Protein AF-A0A9E2RAB2-F1 (afdb_monomer)

Radius of gyration: 18.03 Å; Cα contacts (8 Å, |Δi|>4): 423; chains: 1; bounding box: 35×60×43 Å

Foldseek 3Di:
DDAAADQLQFFFKKFWAFPDDFFDKDFAFKAQDPPKDKDLWDADPRRGPQQQKFKDACDDPAVPRGRIMMGSAPQVGWFLVGTHDDAPGFDPSGHHWQQETEHELPYDQVNYDPVSHNHHIYIYHDMDTDIDRCDPPRDPLSIAQIWIGTGRYRPRDIGTDPDPVVVVVVVVVVVVVVVVVVD

Mean predicted aligned error: 7.15 Å

Solvent-accessible surface area (backbone atoms only — not comparable to full-atom values): 9921 Å² total; per-residue (Å²): 122,53,70,45,48,46,56,63,58,27,40,19,33,41,31,24,33,61,62,78,78,85,70,75,66,40,72,63,36,27,26,54,35,91,94,39,50,63,41,56,52,77,62,48,87,88,39,30,49,3,23,46,30,25,52,47,66,79,48,77,89,39,75,92,68,16,33,27,38,37,28,15,23,15,67,91,78,44,46,55,94,28,43,21,60,58,65,73,78,58,81,62,83,31,38,81,30,69,43,34,33,36,33,46,76,54,39,49,78,83,73,24,37,71,80,50,28,84,65,30,22,33,31,32,51,47,69,46,74,43,73,40,68,71,63,98,81,60,62,73,85,35,58,40,74,38,28,40,31,16,28,50,47,86,89,42,58,67,51,70,57,73,55,74,65,57,55,52,49,53,52,50,52,52,53,52,54,54,57,59,72,75,108

pLDDT: mean 88.77, std 11.19, range [49.94, 98.38]

Secondary structure (DSSP, 8-state):
-----SGGGSEEEEEEEE-SS----EEEEEEEPTT-EEESS--BTTTB-GGG-EEEES-SS-GGG-SEEEESS-TTT--GGGBPSS---SSSSS--SSSEEEE-TT--TTTS-GGGSSSSEEEES-EEEEEE-S-TT--GGGEEEEEEEESSSTTS-EEEPPPHHHHHHHHHHHHHHHHHTT-

Sequence (183 aa):
MHDVLVPVDVLTGIFFDISGSALSLSRVSAVVAGGSTVAFGTTDPGNVVGGEWCYVGGLSGAPGSAAYGIGSAGFGLFGPGNLFPGNNLQGPTGPNGLEYGITSMGDNLATGNTPVTGTQALIKHSVVFTLGGVGSNFDLSRIGNVSFQYGTALNEPNIRVPAPSTAALMGLGAAASLRRRRR

Structure (mmCIF, N/CA/C/O backbone):
data_AF-A0A9E2RAB2-F1
#
_entry.id   AF-A0A9E2RAB2-F1
#
loop_
_atom_site.group_PDB
_atom_site.id
_atom_site.type_symbol
_atom_site.label_atom_id
_atom_site.label_alt_id
_atom_site.label_comp_id
_atom_site.label_asym_id
_atom_site.label_entity_id
_atom_site.label_seq_id
_atom_site.pdbx_PDB_ins_code
_atom_site.Cartn_x
_atom_site.Cartn_y
_atom_site.Cartn_z
_atom_site.occupancy
_atom_site.B_iso_or_equiv
_atom_site.auth_seq_id
_atom_site.auth_comp_id
_atom_site.auth_asym_id
_atom_site.auth_atom_id
_atom_site.pdbx_PDB_model_num
ATOM 1 N N . MET A 1 1 ? -6.447 -16.003 14.197 1.00 55.09 1 MET A N 1
ATOM 2 C CA . MET A 1 1 ? -7.045 -14.671 13.965 1.00 55.09 1 MET A CA 1
ATOM 3 C C . MET A 1 1 ? -6.278 -13.687 14.825 1.00 55.09 1 MET A C 1
ATOM 5 O O . MET A 1 1 ? -5.994 -14.042 15.961 1.00 55.09 1 MET A O 1
ATOM 9 N N . HIS A 1 2 ? -5.858 -12.555 14.262 1.00 78.69 2 HIS A N 1
ATOM 10 C CA . HIS A 1 2 ? -5.010 -11.566 14.934 1.00 78.69 2 HIS A CA 1
ATOM 11 C C . HIS A 1 2 ? -5.804 -10.273 15.102 1.00 78.69 2 HIS A C 1
ATOM 13 O O . HIS A 1 2 ? -6.367 -9.784 14.125 1.00 78.69 2 HIS A O 1
ATOM 19 N N . ASP A 1 3 ? -5.868 -9.754 16.316 1.00 85.19 3 ASP A N 1
ATOM 20 C CA . ASP A 1 3 ? -6.559 -8.499 16.612 1.00 85.19 3 ASP A CA 1
ATOM 21 C C . ASP A 1 3 ? -5.633 -7.310 16.322 1.00 85.19 3 ASP A C 1
ATOM 23 O O . ASP A 1 3 ? -4.421 -7.444 16.494 1.00 85.19 3 ASP A O 1
ATOM 27 N N . VAL A 1 4 ? -6.158 -6.182 15.844 1.00 87.12 4 VAL A N 1
ATOM 28 C CA . VAL A 1 4 ? -5.374 -4.958 15.609 1.00 87.12 4 VAL A CA 1
ATOM 29 C C . VAL A 1 4 ? -5.660 -3.984 16.745 1.00 87.12 4 VAL A C 1
ATOM 31 O O . VAL A 1 4 ? -6.756 -3.442 16.860 1.00 87.12 4 VAL A O 1
ATOM 34 N N . LEU A 1 5 ? -4.664 -3.756 17.604 1.00 88.75 5 LEU A N 1
ATOM 35 C CA . LEU A 1 5 ? -4.854 -2.997 18.842 1.00 88.75 5 LEU A CA 1
ATOM 36 C C . LEU A 1 5 ? -4.242 -1.598 18.782 1.00 88.75 5 LEU A C 1
ATOM 38 O O . LEU A 1 5 ? -4.727 -0.676 19.441 1.00 88.75 5 LEU A O 1
ATOM 42 N N . VAL A 1 6 ? -3.180 -1.423 17.998 1.00 89.69 6 VAL A N 1
ATOM 43 C CA . VAL A 1 6 ? -2.424 -0.170 17.864 1.00 89.69 6 VAL A CA 1
ATOM 44 C C . VAL A 1 6 ? -2.053 0.105 16.402 1.00 89.69 6 VAL A C 1
ATOM 46 O O . VAL A 1 6 ? -2.046 -0.821 15.596 1.00 89.69 6 VAL A O 1
ATOM 49 N N . PRO A 1 7 ? -1.702 1.354 16.027 1.00 89.88 7 PRO A N 1
ATOM 50 C CA . PRO A 1 7 ? -1.320 1.703 14.651 1.00 89.88 7 PRO A CA 1
ATOM 51 C C . PRO A 1 7 ? -0.258 0.793 14.035 1.00 89.88 7 PRO A C 1
ATOM 53 O O . PRO A 1 7 ? -0.332 0.449 12.861 1.00 89.88 7 PRO A O 1
ATOM 56 N N . VAL A 1 8 ? 0.702 0.365 14.852 1.00 92.12 8 VAL A N 1
ATOM 57 C CA . VAL A 1 8 ? 1.810 -0.503 14.450 1.00 92.12 8 VAL A CA 1
ATOM 58 C C . VAL A 1 8 ? 1.376 -1.940 14.101 1.00 92.12 8 VAL A C 1
ATOM 60 O O . VAL A 1 8 ? 2.181 -2.705 13.583 1.00 92.12 8 VAL A O 1
ATOM 63 N N . ASP A 1 9 ? 0.108 -2.299 14.328 1.00 92.25 9 ASP A N 1
ATOM 64 C CA . ASP A 1 9 ? -0.497 -3.566 13.894 1.00 92.25 9 ASP A CA 1
ATOM 65 C C . ASP A 1 9 ? -1.218 -3.442 12.535 1.00 92.25 9 ASP A C 1
ATOM 67 O O . ASP A 1 9 ? -1.646 -4.448 11.961 1.00 92.25 9 ASP A O 1
ATOM 71 N N . VAL A 1 10 ? -1.384 -2.221 12.010 1.00 94.44 10 VAL A N 1
ATOM 72 C CA . VAL A 1 10 ? -2.095 -1.962 10.751 1.00 94.44 10 VAL A CA 1
ATOM 73 C C . VAL A 1 10 ? -1.136 -2.094 9.577 1.00 94.44 10 VAL A C 1
ATOM 75 O O . VAL A 1 10 ? -0.076 -1.472 9.565 1.00 94.44 10 VAL A O 1
ATOM 78 N N . LEU A 1 11 ? -1.519 -2.871 8.563 1.00 96.19 11 LEU A N 1
ATOM 79 C CA . LEU A 1 11 ? -0.755 -2.988 7.326 1.00 96.19 11 LEU A CA 1
ATOM 80 C C . LEU A 1 11 ? -0.979 -1.749 6.452 1.00 96.19 11 LEU A C 1
ATOM 82 O O . LEU A 1 11 ? -2.099 -1.475 6.023 1.00 96.19 11 LEU A O 1
ATOM 86 N N . THR A 1 12 ? 0.096 -1.047 6.131 1.00 96.88 12 THR A N 1
ATOM 87 C CA . THR A 1 12 ? 0.060 0.238 5.410 1.00 96.88 12 THR A CA 1
ATOM 88 C C . THR A 1 12 ? 1.005 0.275 4.219 1.00 96.88 12 THR A C 1
ATOM 90 O O . THR A 1 12 ? 0.958 1.216 3.430 1.00 96.88 12 THR A O 1
ATOM 93 N N . GLY A 1 13 ? 1.869 -0.730 4.055 1.00 96.56 13 GLY A N 1
ATOM 94 C CA . GLY A 1 13 ? 2.783 -0.777 2.926 1.00 96.56 13 GLY A CA 1
ATOM 95 C C . GLY A 1 13 ? 3.229 -2.175 2.538 1.00 96.56 13 GLY A C 1
ATOM 96 O O . GLY A 1 13 ? 3.270 -3.103 3.345 1.00 96.56 13 GLY A O 1
ATOM 97 N N . ILE A 1 14 ? 3.589 -2.315 1.270 1.00 97.44 14 ILE A N 1
ATOM 98 C CA . ILE A 1 14 ? 4.207 -3.504 0.695 1.00 97.44 14 ILE A CA 1
ATOM 99 C C . ILE A 1 14 ? 5.408 -3.032 -0.110 1.00 97.44 14 ILE A C 1
ATOM 101 O O . ILE A 1 14 ? 5.268 -2.168 -0.973 1.00 97.44 14 ILE A O 1
ATOM 105 N N . PHE A 1 15 ? 6.569 -3.623 0.138 1.00 98.19 15 PHE A N 1
ATOM 106 C CA . PHE A 1 15 ? 7.794 -3.359 -0.612 1.00 98.19 15 PHE A CA 1
ATOM 107 C C . PHE A 1 15 ? 8.273 -4.636 -1.284 1.00 98.19 15 PHE A C 1
ATOM 109 O O . PHE A 1 15 ? 8.171 -5.712 -0.695 1.00 98.19 15 PHE A O 1
ATOM 116 N N . PHE A 1 16 ? 8.760 -4.535 -2.517 1.00 97.31 16 PHE A N 1
ATOM 117 C CA . PHE A 1 16 ? 9.178 -5.692 -3.303 1.00 97.31 16 PHE A CA 1
ATOM 118 C C . PHE A 1 16 ? 10.179 -5.315 -4.396 1.00 97.31 16 PHE A C 1
ATOM 120 O O . PHE A 1 16 ? 10.328 -4.152 -4.769 1.00 97.31 16 PHE A O 1
ATOM 127 N N . ASP A 1 17 ? 10.826 -6.337 -4.945 1.00 96.62 17 ASP A N 1
ATOM 128 C CA . ASP A 1 17 ? 11.688 -6.241 -6.112 1.00 96.62 17 ASP A CA 1
ATOM 129 C C . ASP A 1 17 ? 11.113 -7.007 -7.295 1.00 96.62 17 ASP A C 1
ATOM 131 O O . ASP A 1 17 ? 10.410 -8.008 -7.147 1.00 96.62 17 ASP A O 1
ATOM 135 N N . ILE A 1 18 ? 11.488 -6.548 -8.485 1.00 95.38 18 ILE A N 1
ATOM 136 C CA . ILE A 1 18 ? 11.335 -7.284 -9.735 1.00 95.38 18 ILE A CA 1
ATOM 137 C C . ILE A 1 18 ? 12.731 -7.433 -10.330 1.00 95.38 18 ILE A C 1
ATOM 139 O O . ILE A 1 18 ? 13.349 -6.442 -10.715 1.00 95.38 18 ILE A O 1
ATOM 143 N N . SER A 1 19 ? 13.230 -8.665 -10.404 1.00 94.25 19 SER A N 1
ATOM 144 C CA . SER A 1 19 ? 14.560 -8.952 -10.947 1.00 94.25 19 SER A CA 1
ATOM 145 C C . SER A 1 19 ? 14.643 -8.690 -12.458 1.00 94.25 19 SER A C 1
ATOM 147 O O . SER A 1 19 ? 13.632 -8.691 -13.166 1.00 94.25 19 SER A O 1
ATOM 149 N N . GLY A 1 20 ? 15.854 -8.483 -12.980 1.00 91.19 20 GLY A N 1
ATOM 150 C CA . GLY A 1 20 ? 16.094 -8.164 -14.392 1.00 91.19 20 GLY A CA 1
ATOM 151 C C . GLY A 1 20 ? 15.959 -6.669 -14.697 1.00 91.19 20 GLY A C 1
ATOM 152 O O . GLY A 1 20 ? 16.200 -5.829 -13.835 1.00 91.19 20 GLY A O 1
ATOM 153 N N . SER A 1 21 ? 15.604 -6.329 -15.938 1.00 89.44 21 SER A N 1
ATOM 154 C CA . SER A 1 21 ? 15.424 -4.931 -16.346 1.00 89.44 21 SER A CA 1
ATOM 155 C C . SER A 1 21 ? 14.286 -4.270 -15.569 1.00 89.44 21 SER A C 1
ATOM 157 O O . SER A 1 21 ? 13.211 -4.863 -15.419 1.00 89.44 21 SER A O 1
ATOM 159 N N . ALA A 1 22 ? 14.528 -3.037 -15.116 1.00 89.06 22 ALA A N 1
ATOM 160 C CA . ALA A 1 22 ? 13.537 -2.231 -14.418 1.00 89.06 22 ALA A CA 1
ATOM 161 C C . ALA A 1 22 ? 12.283 -2.034 -15.282 1.00 89.06 22 ALA A C 1
ATOM 163 O O . ALA A 1 22 ? 12.375 -1.823 -16.493 1.00 89.06 22 ALA A O 1
ATOM 164 N N . LEU A 1 23 ? 11.116 -2.107 -14.645 1.00 92.56 23 LEU A N 1
ATOM 165 C CA . LEU A 1 23 ? 9.826 -1.943 -15.299 1.00 92.56 23 LEU A CA 1
ATOM 166 C C . LEU A 1 23 ? 9.211 -0.597 -14.922 1.00 92.56 23 LEU A C 1
ATOM 168 O O . LEU A 1 23 ? 9.204 -0.205 -13.756 1.00 92.56 23 LEU A O 1
ATOM 172 N N . SER A 1 24 ? 8.636 0.081 -15.912 1.00 92.06 24 SER A N 1
ATOM 173 C CA . SER A 1 24 ? 7.815 1.272 -15.691 1.00 92.06 24 SER A CA 1
ATOM 174 C C . SER A 1 24 ? 6.353 0.850 -15.556 1.00 92.06 24 SER A C 1
ATOM 176 O O . SER A 1 24 ? 5.609 0.822 -16.537 1.00 92.06 24 SER A O 1
ATOM 178 N N . LEU A 1 25 ? 5.961 0.423 -14.352 1.00 95.75 25 LEU A N 1
ATOM 179 C CA . LEU A 1 25 ? 4.586 -0.020 -14.107 1.00 95.75 25 LEU A CA 1
ATOM 180 C C . LEU A 1 25 ? 3.632 1.169 -13.976 1.00 95.75 25 LEU A C 1
ATOM 182 O O . LEU A 1 25 ? 3.973 2.207 -13.406 1.00 95.75 25 LEU A O 1
ATOM 186 N N . SER A 1 26 ? 2.404 0.986 -14.454 1.00 96.00 26 SER A N 1
ATOM 187 C CA . SER A 1 26 ? 1.333 1.978 -14.359 1.00 96.00 26 SER A CA 1
ATOM 188 C C . SER A 1 26 ? 0.317 1.604 -13.280 1.00 96.00 26 SER A C 1
ATOM 190 O O . SER A 1 26 ? -0.070 0.443 -13.158 1.00 96.00 26 SER A O 1
ATOM 192 N N . ARG A 1 27 ? -0.189 2.599 -12.550 1.00 97.56 27 ARG A N 1
ATOM 193 C CA . ARG A 1 27 ? -1.265 2.451 -11.557 1.00 97.56 27 ARG A CA 1
ATOM 194 C C . ARG A 1 27 ? -2.608 2.280 -12.264 1.00 97.56 27 ARG A C 1
ATOM 196 O O . ARG A 1 27 ? -3.111 3.249 -12.821 1.00 97.56 27 ARG A O 1
ATOM 203 N N . VAL A 1 28 ? -3.169 1.071 -12.270 1.00 98.12 28 VAL A N 1
ATOM 204 C CA . VAL A 1 28 ? -4.462 0.810 -12.929 1.00 98.12 28 VAL A CA 1
ATOM 205 C C . VAL A 1 28 ? -5.610 0.979 -11.942 1.00 98.12 28 VAL A C 1
ATOM 207 O O . VAL A 1 28 ? -6.532 1.740 -12.216 1.00 98.12 28 VAL A O 1
ATOM 210 N N . SER A 1 29 ? -5.559 0.307 -10.790 1.00 98.31 29 SER A N 1
ATOM 211 C CA . SER A 1 29 ? -6.613 0.413 -9.775 1.00 98.31 29 SER A CA 1
ATOM 212 C C . SER A 1 29 ? -6.158 -0.051 -8.392 1.00 98.31 29 SER A C 1
ATOM 214 O O . SER A 1 29 ? -5.230 -0.852 -8.270 1.00 98.31 29 SER A O 1
ATOM 216 N N . ALA A 1 30 ? -6.859 0.427 -7.364 1.00 98.19 30 ALA A N 1
ATOM 217 C CA . ALA A 1 30 ? -6.870 -0.152 -6.026 1.00 98.19 30 ALA A CA 1
ATOM 218 C C . ALA A 1 30 ? -8.329 -0.278 -5.569 1.00 98.19 30 ALA A C 1
ATOM 220 O O . ALA A 1 30 ? -9.057 0.719 -5.533 1.00 98.19 30 ALA A O 1
ATOM 221 N N . VAL A 1 31 ? -8.764 -1.502 -5.272 1.00 98.38 31 VAL A N 1
ATOM 222 C CA . VAL A 1 31 ? -10.162 -1.802 -4.930 1.00 98.38 31 VAL A CA 1
ATOM 223 C C . VAL A 1 31 ? -10.255 -2.706 -3.710 1.00 98.38 31 VAL A C 1
ATOM 225 O O . VAL A 1 31 ? -9.476 -3.648 -3.566 1.00 98.38 31 VAL A O 1
ATOM 228 N N . VAL A 1 32 ? -11.224 -2.451 -2.835 1.00 97.81 32 VAL A N 1
ATOM 229 C CA . VAL A 1 32 ? -11.532 -3.349 -1.715 1.00 97.81 32 VAL A CA 1
ATOM 230 C C . VAL A 1 32 ? -12.074 -4.659 -2.283 1.00 97.81 32 VAL A C 1
ATOM 232 O O . VAL A 1 32 ? -12.996 -4.660 -3.105 1.00 97.81 32 VAL A O 1
ATOM 235 N N . ALA A 1 33 ? -11.476 -5.782 -1.881 1.00 96.12 33 ALA A N 1
ATOM 236 C CA . ALA A 1 33 ? -11.825 -7.080 -2.448 1.00 96.12 33 ALA A CA 1
ATOM 237 C C . ALA A 1 33 ? -13.219 -7.553 -1.998 1.00 96.12 33 ALA A C 1
ATOM 239 O O . ALA A 1 33 ? -13.755 -7.127 -0.973 1.00 96.12 33 ALA A O 1
ATOM 240 N N . GLY A 1 34 ? -13.800 -8.502 -2.738 1.00 94.50 34 GLY A N 1
ATOM 241 C CA . GLY A 1 34 ? -15.041 -9.157 -2.322 1.00 94.50 34 GLY A CA 1
ATOM 242 C C . GLY A 1 34 ? -14.896 -9.825 -0.948 1.00 94.50 34 GLY A C 1
ATOM 243 O O . GLY A 1 34 ? -13.927 -10.539 -0.699 1.00 94.50 34 GLY A O 1
ATOM 244 N N . GLY A 1 35 ? -15.861 -9.591 -0.054 1.00 91.81 35 GLY A N 1
ATOM 245 C CA . GLY A 1 35 ? -15.831 -10.103 1.323 1.00 91.81 35 GLY A CA 1
ATOM 246 C C . GLY A 1 35 ? -15.005 -9.264 2.309 1.00 91.81 35 GLY A C 1
ATOM 247 O O . GLY A 1 35 ? -14.904 -9.638 3.475 1.00 91.81 35 GLY A O 1
ATOM 248 N N . SER A 1 36 ? -14.432 -8.141 1.868 1.00 95.31 36 SER A N 1
ATOM 249 C CA . SER A 1 36 ? -13.806 -7.130 2.727 1.00 95.31 36 SER A CA 1
ATOM 250 C C . SER A 1 36 ? -14.760 -5.972 3.027 1.00 95.31 36 SER A C 1
ATOM 252 O O . SER A 1 36 ? -15.738 -5.753 2.313 1.00 95.31 36 SER A O 1
ATOM 254 N N . THR A 1 37 ? -14.481 -5.226 4.096 1.00 94.12 37 THR A N 1
ATOM 255 C CA . THR A 1 37 ? -15.294 -4.079 4.533 1.00 94.12 37 THR A CA 1
ATOM 256 C C . THR A 1 37 ? -14.402 -2.919 4.933 1.00 94.12 37 THR A C 1
ATOM 258 O O . THR A 1 37 ? -13.350 -3.144 5.529 1.00 94.12 37 THR A O 1
ATOM 261 N N . VAL A 1 38 ? -14.848 -1.691 4.683 1.00 95.06 38 VAL A N 1
ATOM 262 C CA . VAL A 1 38 ? -14.204 -0.489 5.225 1.00 95.06 38 VAL A CA 1
ATOM 263 C C . VAL A 1 38 ? -14.925 -0.079 6.501 1.00 95.06 38 VAL A C 1
ATOM 265 O O . VAL A 1 38 ? -16.141 0.097 6.505 1.00 95.06 38 VAL A O 1
ATOM 268 N N . ALA A 1 39 ? -14.176 0.038 7.590 1.00 93.31 39 ALA A N 1
ATOM 269 C CA . ALA A 1 39 ? -14.639 0.576 8.855 1.00 93.31 39 ALA A CA 1
ATOM 270 C C . ALA A 1 39 ? -14.151 2.014 9.015 1.00 93.31 39 ALA A C 1
ATOM 272 O O . ALA A 1 39 ? -13.043 2.336 8.596 1.00 93.31 39 ALA A O 1
ATOM 273 N N . PHE A 1 40 ? -14.981 2.858 9.633 1.00 91.94 40 PHE A N 1
ATOM 274 C CA . PHE A 1 40 ? -14.658 4.254 9.968 1.00 91.94 40 PHE A CA 1
ATOM 275 C C . PHE A 1 40 ? -14.258 5.141 8.770 1.00 91.94 40 PHE A C 1
ATOM 277 O O . PHE A 1 40 ? -13.734 6.228 8.964 1.00 91.94 40 PHE A O 1
ATOM 284 N N . GLY A 1 41 ? -14.552 4.689 7.548 1.00 92.88 41 GLY A N 1
ATOM 285 C CA . GLY A 1 41 ? -14.260 5.361 6.285 1.00 92.88 41 GLY A CA 1
ATOM 286 C C . GLY A 1 41 ? -15.270 4.966 5.207 1.00 92.88 41 GLY A C 1
ATOM 287 O O . GLY A 1 41 ? -16.324 4.399 5.509 1.00 92.88 41 GLY A O 1
ATOM 288 N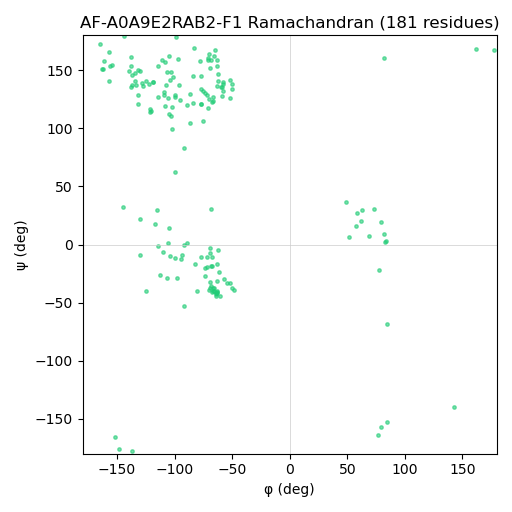 N . THR A 1 42 ? -14.964 5.262 3.943 1.00 94.75 42 THR A N 1
ATOM 289 C CA . THR A 1 42 ? -15.871 5.006 2.809 1.00 94.75 42 THR A CA 1
ATOM 290 C C . THR A 1 42 ? -15.124 4.420 1.609 1.00 94.75 42 THR A C 1
ATOM 292 O O . THR A 1 42 ? -13.938 4.120 1.687 1.00 94.75 42 THR A O 1
ATOM 295 N N . THR A 1 43 ? -15.824 4.196 0.500 1.00 96.44 43 THR A N 1
ATOM 296 C CA . THR A 1 43 ? -15.218 3.871 -0.794 1.00 96.44 43 THR A CA 1
ATOM 297 C C . THR A 1 43 ? -15.940 4.638 -1.885 1.00 96.44 43 THR A C 1
ATOM 299 O O . THR A 1 43 ? -17.147 4.877 -1.782 1.00 96.44 43 THR A O 1
ATOM 302 N N . ASP A 1 44 ? -15.245 4.908 -2.981 1.00 97.31 44 ASP A N 1
ATOM 303 C CA . ASP A 1 44 ? -15.893 5.305 -4.227 1.00 97.31 44 ASP A CA 1
ATOM 304 C C . ASP A 1 44 ? -16.756 4.151 -4.794 1.00 97.31 44 ASP A C 1
ATOM 306 O O . ASP A 1 44 ? -16.564 2.978 -4.430 1.00 97.31 44 ASP A O 1
ATOM 310 N N . PRO A 1 45 ? -17.701 4.438 -5.717 1.00 96.62 45 PRO A N 1
ATOM 311 C CA . PRO A 1 45 ? -18.451 3.407 -6.428 1.00 96.62 45 PRO A CA 1
ATOM 312 C C . PRO A 1 45 ? -17.539 2.340 -7.046 1.00 96.62 45 PRO A C 1
ATOM 314 O O . PRO A 1 45 ? -16.501 2.644 -7.630 1.00 96.62 45 PRO A O 1
ATOM 317 N N . GLY A 1 46 ? -17.938 1.071 -6.930 1.00 95.75 46 GLY A N 1
ATOM 318 C CA . GLY A 1 46 ? -17.100 -0.055 -7.356 1.00 95.75 46 GLY A CA 1
ATOM 319 C C . GLY A 1 46 ? -16.002 -0.426 -6.355 1.00 95.75 46 GLY A C 1
ATOM 320 O O . GLY A 1 46 ? -15.052 -1.106 -6.736 1.00 95.75 46 GLY A O 1
ATOM 321 N N . ASN A 1 47 ? -16.142 -0.011 -5.090 1.00 97.19 47 ASN A N 1
ATOM 322 C CA . ASN A 1 47 ? -15.212 -0.297 -3.994 1.00 97.19 47 ASN A CA 1
ATOM 323 C C . ASN A 1 47 ? -13.807 0.286 -4.216 1.00 97.19 47 ASN A C 1
ATOM 325 O O . ASN A 1 47 ? -12.814 -0.286 -3.762 1.00 97.19 47 ASN A O 1
ATOM 329 N N . VAL A 1 48 ? -13.706 1.402 -4.939 1.00 97.94 48 VAL A N 1
ATOM 330 C CA . VAL A 1 48 ? -12.424 2.034 -5.262 1.00 97.94 48 VAL A CA 1
ATOM 331 C C . VAL A 1 48 ? -11.893 2.792 -4.044 1.00 97.94 48 VAL A C 1
ATOM 333 O O . VAL A 1 48 ? -12.625 3.531 -3.389 1.00 97.94 48 VAL A O 1
ATOM 336 N N . VAL A 1 49 ? -10.604 2.594 -3.761 1.00 97.12 49 VAL A N 1
ATOM 337 C CA . VAL A 1 49 ? -9.841 3.271 -2.692 1.00 97.12 49 VAL A CA 1
ATOM 338 C C . VAL A 1 49 ? -8.529 3.852 -3.231 1.00 97.12 49 VAL A C 1
ATOM 340 O O . VAL A 1 49 ? -7.570 4.051 -2.497 1.00 97.12 49 VAL A O 1
ATOM 343 N N . GLY A 1 50 ? -8.440 4.084 -4.543 1.00 96.56 50 GLY A N 1
ATOM 344 C CA . GLY A 1 50 ? -7.182 4.457 -5.196 1.00 96.56 50 GLY A CA 1
ATOM 345 C C . GLY A 1 50 ? -6.583 5.783 -4.734 1.00 96.56 50 GLY A C 1
ATOM 346 O O . GLY A 1 50 ? -5.361 5.881 -4.659 1.00 96.56 50 GLY A O 1
ATOM 347 N N . GLY A 1 51 ? -7.414 6.753 -4.344 1.00 95.50 51 GLY A N 1
ATOM 348 C CA . GLY A 1 51 ? -6.937 8.034 -3.813 1.00 95.50 51 GLY A CA 1
ATOM 349 C C . GLY A 1 51 ? -6.283 7.949 -2.431 1.00 95.50 51 GLY A C 1
ATOM 350 O O . GLY A 1 51 ? -5.744 8.947 -1.973 1.00 95.50 51 GLY A O 1
ATOM 351 N N . GLU A 1 52 ? -6.262 6.762 -1.820 1.00 95.88 52 GLU A N 1
ATOM 352 C CA . GLU A 1 52 ? -5.699 6.499 -0.487 1.00 95.88 52 GLU A CA 1
ATOM 353 C C . GLU A 1 52 ? -4.419 5.665 -0.526 1.00 95.88 52 GLU A C 1
ATOM 355 O O . GLU A 1 52 ? -3.774 5.432 0.494 1.00 95.88 52 GLU A O 1
ATOM 360 N N . TRP A 1 53 ? -4.053 5.168 -1.707 1.00 96.62 53 TRP A N 1
ATOM 361 C CA . TRP A 1 53 ? -2.905 4.293 -1.882 1.00 96.62 53 TRP A CA 1
ATOM 362 C C . TRP A 1 53 ? -2.008 4.826 -2.981 1.00 96.62 53 TRP A C 1
ATOM 364 O O . TRP A 1 53 ? -2.463 5.245 -4.043 1.00 96.62 53 TRP A O 1
ATOM 374 N N . CYS A 1 54 ? -0.707 4.746 -2.751 1.00 97.06 54 CYS A N 1
ATOM 375 C CA . CYS A 1 54 ? 0.320 5.121 -3.702 1.00 97.06 54 CYS A CA 1
ATOM 376 C C . CYS A 1 54 ? 1.047 3.902 -4.254 1.00 97.06 54 CYS A C 1
ATOM 378 O O . CYS A 1 54 ? 1.127 2.861 -3.607 1.00 97.06 54 CYS A O 1
ATOM 380 N N . TYR A 1 55 ? 1.651 4.069 -5.428 1.00 97.75 55 TYR A N 1
ATOM 381 C CA . TYR A 1 55 ? 2.668 3.168 -5.961 1.00 97.75 55 TYR A CA 1
ATOM 382 C C . TYR A 1 55 ? 3.855 3.963 -6.501 1.00 97.75 55 TYR A C 1
ATOM 384 O O . TYR A 1 55 ? 3.678 4.951 -7.220 1.00 97.75 55 TYR A O 1
ATOM 392 N N . VAL A 1 56 ? 5.064 3.488 -6.202 1.00 97.38 56 VAL A N 1
ATOM 393 C CA . VAL A 1 56 ? 6.321 4.033 -6.725 1.00 97.38 56 VAL A CA 1
ATOM 394 C C . VAL A 1 56 ? 7.245 2.886 -7.126 1.00 97.38 56 VAL A C 1
ATOM 396 O O . VAL A 1 56 ? 7.380 1.900 -6.403 1.00 97.38 56 VAL A O 1
ATOM 399 N N . GLY A 1 57 ? 7.891 3.032 -8.283 1.00 96.88 57 GLY A N 1
ATOM 400 C CA . GLY A 1 57 ? 9.043 2.230 -8.695 1.00 96.88 57 GLY A CA 1
ATOM 401 C C . GLY A 1 57 ? 10.313 3.082 -8.727 1.00 96.88 57 GLY A C 1
ATOM 402 O O . GLY A 1 57 ? 10.234 4.306 -8.819 1.00 96.88 57 GLY A O 1
ATOM 403 N N . GLY A 1 58 ? 11.479 2.440 -8.657 1.00 95.19 58 GLY A N 1
ATOM 404 C CA . GLY A 1 58 ? 12.769 3.126 -8.537 1.00 95.19 58 GLY A CA 1
ATOM 405 C C . GLY A 1 58 ? 13.002 3.736 -7.151 1.00 95.19 58 GLY A C 1
ATOM 406 O O . GLY A 1 58 ? 13.648 4.775 -7.041 1.00 95.19 58 GLY A O 1
ATOM 407 N N . LEU A 1 59 ? 12.444 3.122 -6.104 1.00 96.19 59 LEU A N 1
ATOM 408 C CA . LEU A 1 59 ? 12.587 3.591 -4.729 1.00 96.19 59 LEU A CA 1
ATOM 409 C C . LEU A 1 59 ? 14.047 3.578 -4.259 1.00 96.19 59 LEU A C 1
ATOM 411 O O . LEU A 1 59 ? 14.838 2.700 -4.599 1.00 96.19 59 LEU A O 1
ATOM 415 N N . SER A 1 60 ? 14.368 4.548 -3.405 1.00 95.19 60 SER A N 1
ATOM 416 C CA . SER A 1 60 ? 15.599 4.609 -2.620 1.00 95.19 60 SER A CA 1
ATOM 417 C C . SER A 1 60 ? 15.221 4.806 -1.154 1.00 95.19 60 SER A C 1
ATOM 419 O O . SER A 1 60 ? 14.320 5.583 -0.854 1.00 95.19 60 SER A O 1
ATOM 421 N N . GLY A 1 61 ? 15.874 4.082 -0.242 1.00 94.12 61 GLY A N 1
ATOM 422 C CA . GLY A 1 61 ? 15.574 4.139 1.196 1.00 94.12 61 GLY A CA 1
ATOM 423 C C . GLY A 1 61 ? 14.413 3.252 1.666 1.00 94.12 61 GLY A C 1
ATOM 424 O O . GLY A 1 61 ? 14.095 3.262 2.852 1.00 94.12 61 GLY A O 1
ATOM 425 N N . ALA A 1 62 ? 13.806 2.455 0.779 1.00 96.19 62 ALA A N 1
ATOM 426 C CA . ALA A 1 62 ? 12.788 1.481 1.168 1.00 96.19 62 ALA A CA 1
ATOM 427 C C . ALA A 1 62 ? 13.381 0.315 1.990 1.00 96.19 62 ALA A C 1
ATOM 429 O O . ALA A 1 62 ? 14.549 -0.056 1.792 1.00 96.19 62 ALA A O 1
ATOM 430 N N . PRO A 1 63 ? 12.588 -0.313 2.881 1.00 95.44 63 PRO A N 1
ATOM 431 C CA . PRO A 1 63 ? 12.994 -1.500 3.619 1.00 95.44 63 PRO A CA 1
ATOM 432 C C . PRO A 1 63 ? 13.558 -2.587 2.709 1.00 95.44 63 PRO A C 1
ATOM 434 O O . PRO A 1 63 ? 13.022 -2.901 1.648 1.00 95.44 63 PRO A O 1
ATOM 437 N N . GLY A 1 64 ? 14.692 -3.148 3.126 1.00 93.25 64 GLY A N 1
ATOM 438 C CA . GLY A 1 64 ? 15.390 -4.168 2.353 1.00 93.25 64 GLY A CA 1
ATOM 439 C C . GLY A 1 64 ? 15.883 -3.717 0.983 1.00 93.25 64 GLY A C 1
ATOM 440 O O . GLY A 1 64 ? 16.140 -4.586 0.155 1.00 93.25 64 GLY A O 1
ATOM 441 N N . SER A 1 65 ? 16.027 -2.405 0.769 1.00 95.44 65 SER A N 1
ATOM 442 C CA . SER A 1 65 ? 16.458 -1.804 -0.497 1.00 95.44 65 SER A CA 1
ATOM 443 C C . SER A 1 65 ? 15.547 -2.151 -1.675 1.00 95.44 65 SER A C 1
ATOM 445 O O . SER A 1 65 ? 16.006 -2.173 -2.813 1.00 95.44 65 SER A O 1
ATOM 447 N N . ALA A 1 66 ? 14.269 -2.419 -1.393 1.00 97.06 66 ALA A N 1
ATOM 448 C CA . ALA A 1 66 ? 13.281 -2.721 -2.412 1.00 97.06 66 ALA A CA 1
ATOM 449 C C . ALA A 1 66 ? 13.141 -1.568 -3.417 1.00 97.06 66 ALA A C 1
ATOM 451 O O . ALA A 1 66 ? 13.044 -0.400 -3.038 1.00 97.06 66 ALA A O 1
ATOM 452 N N . ALA A 1 67 ? 13.090 -1.902 -4.701 1.00 97.50 67 ALA A N 1
ATOM 453 C CA . ALA A 1 67 ? 12.963 -0.941 -5.787 1.00 97.50 67 ALA A CA 1
ATOM 454 C C . ALA A 1 67 ? 11.512 -0.505 -6.034 1.00 97.50 67 ALA A C 1
ATOM 456 O O . ALA A 1 67 ? 11.291 0.504 -6.704 1.00 97.50 67 ALA A O 1
ATOM 457 N N . TYR A 1 68 ? 10.523 -1.238 -5.521 1.00 98.06 68 TYR A N 1
ATOM 458 C CA . TYR A 1 68 ? 9.105 -0.962 -5.731 1.00 98.06 68 TYR A CA 1
ATOM 459 C C . TYR A 1 68 ? 8.337 -0.989 -4.417 1.00 98.06 68 TYR A C 1
ATOM 461 O O . TYR A 1 68 ? 8.676 -1.728 -3.489 1.00 98.06 68 TYR A O 1
ATOM 469 N N . GLY A 1 69 ? 7.271 -0.197 -4.348 1.00 97.88 69 GLY A N 1
ATOM 470 C CA . GLY A 1 69 ? 6.411 -0.177 -3.181 1.00 97.88 69 GLY A CA 1
ATOM 471 C C . GLY A 1 69 ? 5.003 0.307 -3.470 1.00 97.88 69 GLY A C 1
ATOM 472 O O . GLY A 1 69 ? 4.763 1.077 -4.401 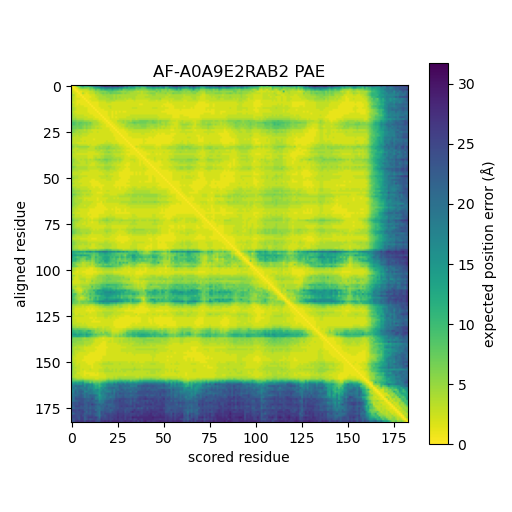1.00 97.88 69 GLY A O 1
ATOM 473 N N . ILE A 1 70 ? 4.083 -0.163 -2.638 1.00 98.06 70 ILE A N 1
ATOM 474 C CA . ILE A 1 70 ? 2.711 0.318 -2.513 1.00 98.06 70 ILE A CA 1
ATOM 475 C C . ILE A 1 70 ? 2.528 0.749 -1.064 1.00 98.06 70 ILE A C 1
ATOM 477 O O . ILE A 1 70 ? 2.980 0.036 -0.170 1.00 98.06 70 ILE A O 1
ATOM 481 N N . GLY A 1 71 ? 1.864 1.872 -0.813 1.00 96.81 71 GLY A N 1
ATOM 482 C CA . GLY A 1 71 ? 1.594 2.283 0.560 1.00 96.81 71 GLY A CA 1
ATOM 483 C C . GLY A 1 71 ? 0.502 3.329 0.700 1.00 96.81 71 GLY A C 1
ATOM 484 O O . GLY A 1 71 ? 0.287 4.124 -0.212 1.00 96.81 71 GLY A O 1
ATOM 485 N N . SER A 1 72 ? -0.179 3.303 1.840 1.00 95.12 72 SER A N 1
ATOM 486 C CA . SER A 1 72 ? -1.169 4.296 2.270 1.00 95.12 72 SER A CA 1
ATOM 487 C C . SER A 1 72 ? -0.597 5.317 3.257 1.00 95.12 72 SER A C 1
ATOM 489 O O . SER A 1 72 ? -1.209 6.350 3.496 1.00 95.12 72 SER A O 1
ATOM 491 N N . ALA A 1 73 ? 0.604 5.067 3.788 1.00 92.94 73 ALA A N 1
ATOM 492 C CA . ALA A 1 73 ? 1.373 6.035 4.562 1.00 92.94 73 ALA A CA 1
ATOM 493 C C . ALA A 1 73 ? 2.509 6.628 3.713 1.00 92.94 73 ALA A C 1
ATOM 495 O O . ALA A 1 73 ? 3.055 5.978 2.819 1.00 92.94 73 ALA A O 1
ATOM 496 N N . GLY A 1 74 ? 2.862 7.890 3.976 1.00 90.38 74 GLY A N 1
ATOM 497 C CA . GLY A 1 74 ? 3.811 8.629 3.140 1.00 90.38 74 GLY A CA 1
ATOM 498 C C . GLY A 1 74 ? 5.236 8.071 3.202 1.00 90.38 74 GLY A C 1
ATOM 499 O O . GLY A 1 74 ? 5.921 8.016 2.184 1.00 90.38 74 GLY A O 1
ATOM 500 N N . PHE A 1 75 ? 5.704 7.655 4.386 1.00 92.75 75 PHE A N 1
ATOM 501 C CA . PHE A 1 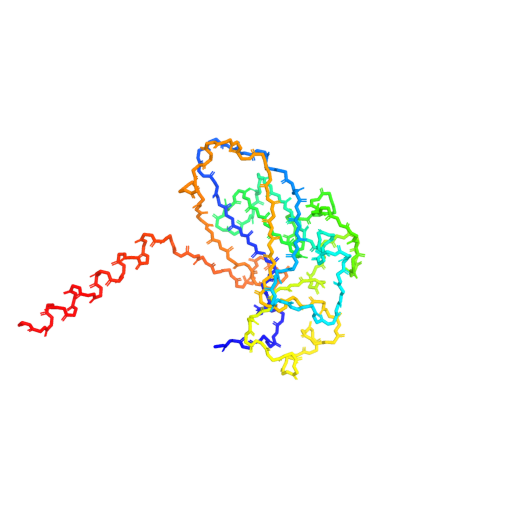75 ? 7.056 7.124 4.655 1.00 92.75 75 PHE A CA 1
ATOM 502 C C . PHE A 1 75 ? 8.247 7.986 4.169 1.00 92.75 75 PHE A C 1
ATOM 504 O O . PHE A 1 75 ? 9.389 7.536 4.214 1.00 92.75 75 PHE A O 1
ATOM 511 N N . GLY A 1 76 ? 8.005 9.200 3.661 1.00 93.50 76 GLY A N 1
ATOM 512 C CA . GLY A 1 76 ? 8.984 9.954 2.867 1.00 93.50 76 GLY A CA 1
ATOM 513 C C . GLY A 1 76 ? 9.275 9.354 1.480 1.00 93.50 76 GLY A C 1
ATOM 514 O O . GLY A 1 76 ? 10.178 9.828 0.798 1.00 93.50 76 GLY A O 1
ATOM 515 N N . LEU A 1 77 ? 8.527 8.325 1.064 1.00 95.00 77 LEU A N 1
ATOM 516 C CA . LEU A 1 77 ? 8.695 7.590 -0.198 1.00 95.00 77 LEU A CA 1
ATOM 517 C C . LEU A 1 77 ? 7.528 7.799 -1.171 1.00 95.00 77 LEU A C 1
ATOM 519 O O . LEU A 1 77 ? 7.698 7.664 -2.381 1.00 95.00 77 LEU A O 1
ATOM 523 N N . PHE A 1 78 ? 6.348 8.110 -0.641 1.00 94.94 78 PHE A N 1
ATOM 524 C CA . PHE A 1 78 ? 5.101 8.253 -1.376 1.00 94.94 78 PHE A CA 1
ATOM 525 C C . PHE A 1 78 ? 4.558 9.672 -1.220 1.00 94.94 78 PHE A C 1
ATOM 527 O O . PHE A 1 78 ? 4.594 10.246 -0.134 1.00 94.94 78 PHE A O 1
ATOM 534 N N . GLY A 1 79 ? 4.017 10.230 -2.302 1.00 92.31 79 GLY A N 1
ATOM 535 C CA . GLY A 1 79 ? 3.341 11.524 -2.282 1.00 92.31 79 GLY A CA 1
ATOM 536 C C . GLY A 1 79 ? 2.135 11.582 -3.222 1.00 92.31 79 GLY A C 1
ATOM 537 O O . GLY A 1 79 ? 1.863 10.616 -3.938 1.00 92.31 79 GLY A O 1
ATOM 538 N N . PRO A 1 80 ? 1.424 12.724 -3.280 1.00 91.19 80 PRO A N 1
ATOM 539 C CA . PRO A 1 80 ? 0.179 12.872 -4.047 1.00 91.19 80 PRO A CA 1
ATOM 540 C C . PRO A 1 80 ? 0.294 12.492 -5.532 1.00 91.19 80 PRO A C 1
ATOM 542 O O . PRO A 1 80 ? -0.631 11.944 -6.124 1.00 91.19 80 PRO A O 1
ATOM 545 N N . GLY A 1 81 ? 1.461 12.717 -6.148 1.00 93.94 81 GLY A N 1
ATOM 546 C CA . GLY A 1 81 ? 1.719 12.338 -7.543 1.00 93.94 81 GLY A CA 1
ATOM 547 C C . GLY A 1 81 ? 1.757 10.824 -7.792 1.00 93.94 81 GLY A C 1
ATOM 548 O O . GLY A 1 81 ? 1.748 10.392 -8.949 1.00 93.94 81 GLY A O 1
ATOM 549 N N . ASN A 1 82 ? 1.780 10.014 -6.732 1.00 95.69 82 ASN A N 1
ATOM 550 C CA . ASN A 1 82 ? 1.931 8.561 -6.766 1.00 95.69 82 ASN A CA 1
ATOM 551 C C . ASN A 1 82 ? 0.627 7.798 -6.483 1.00 95.69 82 ASN A C 1
ATOM 553 O O . ASN A 1 82 ? 0.636 6.571 -6.556 1.00 95.69 82 ASN A O 1
ATOM 557 N N . LEU A 1 83 ? -0.492 8.496 -6.259 1.00 96.88 83 LEU A N 1
ATOM 558 C CA . LEU A 1 83 ? -1.803 7.904 -5.967 1.00 96.88 83 LEU A CA 1
ATOM 559 C C . LEU A 1 83 ? -2.353 7.025 -7.095 1.00 96.88 83 LEU A C 1
ATOM 561 O O . LEU A 1 83 ? -2.232 7.365 -8.274 1.00 96.88 83 LEU A O 1
ATOM 565 N N . PHE A 1 84 ? -2.981 5.901 -6.763 1.00 97.75 84 PHE A N 1
ATOM 566 C CA . PHE A 1 84 ? -3.803 5.179 -7.733 1.00 97.75 84 PHE A CA 1
ATOM 567 C C . PHE A 1 84 ? -5.002 6.049 -8.171 1.00 97.75 84 PHE A C 1
ATOM 569 O O . PHE A 1 84 ? -5.377 6.990 -7.473 1.00 97.75 84 PHE A O 1
ATOM 576 N N . PRO A 1 85 ? -5.626 5.773 -9.332 1.00 97.38 85 PRO A N 1
ATOM 577 C CA . PRO A 1 85 ? -6.833 6.495 -9.733 1.00 97.38 85 PRO A CA 1
ATOM 578 C C . PRO A 1 85 ? -7.965 6.341 -8.699 1.00 97.38 85 PRO A C 1
ATOM 580 O O . PRO A 1 85 ? -8.316 5.217 -8.340 1.00 97.38 85 PRO A O 1
ATOM 583 N N . GLY A 1 86 ? -8.542 7.458 -8.250 1.00 95.31 86 GLY A N 1
ATOM 584 C CA . GLY A 1 86 ? -9.651 7.511 -7.288 1.00 95.31 86 GLY A CA 1
ATOM 585 C C . GLY A 1 86 ? -9.783 8.894 -6.642 1.00 95.31 86 GLY A C 1
ATOM 586 O O . GLY A 1 86 ? -8.892 9.732 -6.802 1.00 95.31 86 GLY A O 1
ATOM 587 N N . ASN A 1 87 ? -10.888 9.140 -5.935 1.00 95.12 87 ASN A N 1
ATOM 588 C CA . ASN A 1 87 ? -11.053 10.348 -5.127 1.00 95.12 87 ASN A CA 1
ATOM 589 C C . ASN A 1 87 ? -10.290 10.230 -3.803 1.00 95.12 87 ASN A C 1
ATOM 591 O O . ASN A 1 87 ? -10.045 9.127 -3.320 1.00 95.12 87 ASN A O 1
ATOM 595 N N . ASN A 1 88 ? -9.970 11.377 -3.201 1.00 94.62 88 ASN A N 1
ATOM 596 C CA . ASN A 1 88 ? -9.597 11.437 -1.790 1.00 94.62 88 ASN A CA 1
ATOM 597 C C . ASN A 1 88 ? -10.852 11.186 -0.935 1.00 94.62 88 ASN A C 1
ATOM 599 O O . ASN A 1 88 ? -11.819 11.949 -1.002 1.00 94.62 88 ASN A O 1
ATOM 603 N N . LEU A 1 89 ? -10.826 10.105 -0.173 1.00 93.19 89 LEU A N 1
ATOM 604 C CA . LEU A 1 89 ? -11.857 9.602 0.721 1.00 93.19 89 LEU A CA 1
ATOM 605 C C . LEU A 1 89 ? -11.602 10.019 2.174 1.00 93.19 89 LEU A C 1
ATOM 607 O O . LEU A 1 89 ? -12.571 10.137 2.927 1.00 93.19 89 LEU A O 1
ATOM 611 N N . GLN A 1 90 ? -10.343 10.225 2.587 1.00 89.12 90 GLN A N 1
ATOM 612 C CA . GLN A 1 90 ? -10.017 10.673 3.942 1.00 89.12 90 GLN A CA 1
ATOM 613 C C . GLN A 1 90 ? -8.658 11.372 4.065 1.00 89.12 90 GLN A C 1
ATOM 615 O O . GLN A 1 90 ? -7.641 10.914 3.570 1.00 89.12 90 GLN A O 1
ATOM 620 N N . GLY A 1 91 ? -8.616 12.430 4.882 1.00 77.38 91 GLY A N 1
ATOM 621 C CA . GLY A 1 91 ? -7.363 13.107 5.215 1.00 77.38 91 GLY A CA 1
ATOM 622 C C . GLY A 1 91 ? -6.859 14.003 4.077 1.00 77.38 91 GLY A C 1
ATOM 623 O O . GLY A 1 91 ? -7.650 14.421 3.223 1.00 77.38 91 GLY A O 1
ATOM 624 N N . PRO A 1 92 ? -5.581 14.430 4.097 1.00 81.25 92 PRO A N 1
ATOM 625 C CA . PRO A 1 92 ? -5.058 15.307 3.053 1.00 81.25 92 PRO A CA 1
ATOM 626 C C . PRO A 1 92 ? -5.047 14.592 1.692 1.00 81.25 92 PRO A C 1
ATOM 628 O O . PRO A 1 92 ? -5.199 13.384 1.620 1.00 81.25 92 PRO A O 1
ATOM 631 N N . THR A 1 93 ? -4.851 15.326 0.592 1.00 77.94 93 THR A N 1
ATOM 632 C CA . THR A 1 93 ? -4.899 14.807 -0.797 1.00 77.94 93 THR A CA 1
ATOM 633 C C . THR A 1 93 ? -3.744 13.844 -1.161 1.00 77.94 93 THR A C 1
ATOM 635 O O . THR A 1 93 ? -3.273 13.823 -2.296 1.00 77.94 93 THR A O 1
ATOM 638 N N . GLY A 1 94 ? -3.218 13.091 -0.199 1.00 75.50 94 GLY A N 1
ATOM 639 C CA . GLY A 1 94 ? -2.147 12.118 -0.343 1.00 75.50 94 GLY A CA 1
ATOM 640 C C . GLY A 1 94 ? -1.768 11.498 1.006 1.00 75.50 94 GLY A C 1
ATOM 641 O O . GLY A 1 94 ? -2.150 12.021 2.053 1.00 75.50 94 GLY A O 1
ATOM 642 N N . PRO A 1 95 ? -0.978 10.414 0.988 1.00 81.06 95 PRO A N 1
ATOM 643 C CA . PRO A 1 95 ? -0.687 9.632 2.184 1.00 81.06 95 PRO A CA 1
ATOM 644 C C . PRO A 1 95 ? 0.150 10.437 3.189 1.00 81.06 95 PRO A C 1
ATOM 646 O O . PRO A 1 95 ? 1.240 10.908 2.849 1.00 81.06 95 PRO A O 1
ATOM 649 N N . ASN A 1 96 ? -0.332 10.593 4.427 1.00 80.62 96 ASN A N 1
ATOM 650 C CA . ASN A 1 96 ? 0.335 11.400 5.458 1.00 80.62 96 ASN A CA 1
ATOM 651 C C . ASN A 1 96 ? 0.197 10.831 6.884 1.00 80.62 96 ASN A C 1
ATOM 653 O O . ASN A 1 96 ? 0.212 11.563 7.874 1.00 80.62 96 ASN A O 1
ATOM 657 N N . GLY A 1 97 ? 0.130 9.511 7.000 1.00 85.31 97 GLY A N 1
ATOM 658 C CA . GLY A 1 97 ? -0.021 8.853 8.283 1.00 85.31 97 GLY A CA 1
ATOM 659 C C . GLY A 1 97 ? -0.923 7.645 8.149 1.00 85.31 97 GLY A C 1
ATOM 660 O O . GLY A 1 97 ? -0.800 6.870 7.202 1.00 85.31 97 GLY A O 1
ATOM 661 N N . LEU A 1 98 ? -1.778 7.456 9.149 1.00 84.31 98 LEU A N 1
ATOM 662 C CA . LEU A 1 98 ? -2.739 6.365 9.193 1.00 84.31 98 LEU A CA 1
ATOM 663 C C . LEU A 1 98 ? -4.104 6.888 8.748 1.00 84.31 98 LEU A C 1
ATOM 665 O O . LEU A 1 98 ? -5.020 6.917 9.553 1.00 84.31 98 LEU A O 1
ATOM 669 N N . GLU A 1 99 ? -4.236 7.355 7.508 1.00 87.50 99 GLU A N 1
ATOM 670 C CA . GLU A 1 99 ? -5.543 7.738 6.955 1.00 87.50 99 GLU A CA 1
ATOM 671 C C . GLU A 1 99 ? -6.318 6.510 6.464 1.00 87.50 99 GLU A C 1
ATOM 673 O O . GLU A 1 99 ? -7.517 6.389 6.713 1.00 87.50 99 GLU A O 1
ATOM 678 N N . TYR A 1 100 ? -5.601 5.576 5.832 1.00 92.94 100 TYR A N 1
ATOM 679 C CA . TYR A 1 100 ? -6.088 4.266 5.416 1.00 92.94 100 TYR A CA 1
ATOM 680 C C . TYR A 1 100 ? -5.086 3.172 5.772 1.00 92.94 100 TYR A C 1
ATOM 682 O O . TYR A 1 100 ? -3.870 3.359 5.716 1.00 92.94 100 TYR A O 1
ATOM 690 N N . GLY A 1 101 ? -5.593 1.983 6.073 1.00 94.19 101 GLY A N 1
ATOM 691 C CA . GLY A 1 101 ? -4.765 0.799 6.263 1.00 94.19 101 GLY A CA 1
ATOM 692 C C . GLY A 1 101 ? -5.579 -0.485 6.223 1.00 94.19 101 GLY A C 1
ATOM 693 O O . GLY A 1 101 ? -6.806 -0.455 6.147 1.00 94.19 101 GLY A O 1
ATOM 694 N N . ILE A 1 102 ? -4.893 -1.624 6.241 1.00 95.38 102 ILE A N 1
ATOM 695 C CA . ILE A 1 102 ? -5.510 -2.948 6.176 1.00 95.38 102 ILE A CA 1
ATOM 696 C C . ILE A 1 102 ? -5.382 -3.631 7.536 1.00 95.38 102 ILE A C 1
ATOM 698 O O . ILE A 1 102 ? -4.283 -3.751 8.082 1.00 95.38 102 ILE A O 1
ATOM 702 N N . THR A 1 103 ? -6.501 -4.128 8.062 1.00 94.31 103 THR A N 1
ATOM 703 C CA . THR A 1 103 ? -6.517 -4.975 9.261 1.00 94.31 103 THR A CA 1
ATOM 704 C C . THR A 1 103 ? -6.755 -6.435 8.907 1.00 94.31 103 THR A C 1
ATOM 706 O O . THR A 1 103 ? -7.197 -6.788 7.807 1.00 94.31 103 THR A O 1
ATOM 709 N N . SER A 1 104 ? -6.428 -7.325 9.843 1.00 90.69 104 SER A N 1
ATOM 710 C CA . SER A 1 104 ? -6.586 -8.761 9.628 1.00 90.69 104 SER A CA 1
ATOM 711 C C . SER A 1 104 ? -8.064 -9.143 9.433 1.00 90.69 104 SER A C 1
ATOM 713 O O . SER A 1 104 ? -8.972 -8.507 9.963 1.00 90.69 104 SER A O 1
ATOM 715 N N . MET A 1 105 ? -8.341 -10.246 8.727 1.00 88.19 105 MET A N 1
ATOM 716 C CA . MET A 1 105 ? -9.719 -10.749 8.578 1.00 88.19 105 MET A CA 1
ATOM 717 C C . MET A 1 105 ? -10.403 -11.029 9.931 1.00 88.19 105 MET A C 1
ATOM 719 O O . MET A 1 105 ? -11.623 -10.930 10.044 1.00 88.19 105 MET A O 1
ATOM 723 N N . GLY A 1 106 ? -9.628 -11.392 10.955 1.00 87.06 106 GLY A N 1
ATOM 724 C CA . GLY A 1 106 ? -10.139 -11.724 12.285 1.00 87.06 106 GLY A CA 1
ATOM 725 C C . GLY A 1 106 ? -10.262 -10.549 13.242 1.00 87.06 106 GLY A C 1
ATOM 726 O O . GLY A 1 106 ? -10.623 -10.777 14.389 1.00 87.06 106 GLY A O 1
ATOM 727 N N . ASP A 1 107 ? -9.935 -9.344 12.788 1.00 88.38 107 ASP A N 1
ATOM 728 C CA . ASP A 1 107 ? -9.868 -8.147 13.617 1.00 88.38 107 ASP A CA 1
ATOM 729 C C . ASP A 1 107 ? -11.211 -7.813 14.284 1.00 88.38 107 ASP A C 1
ATOM 731 O O . ASP A 1 107 ? -12.268 -7.859 13.636 1.00 88.38 107 ASP A O 1
ATOM 735 N N . ASN A 1 108 ? -11.181 -7.479 15.571 1.00 88.38 108 ASN A N 1
ATOM 736 C CA . ASN A 1 108 ? -12.334 -6.986 16.299 1.00 88.38 108 ASN A CA 1
ATOM 737 C C . ASN A 1 108 ? -12.224 -5.465 16.452 1.00 88.38 108 ASN A C 1
ATOM 739 O O . ASN A 1 108 ? -11.607 -4.936 17.366 1.00 88.38 108 ASN A O 1
ATOM 743 N N . LEU A 1 109 ? -12.936 -4.744 15.590 1.00 84.06 109 LEU A N 1
ATOM 744 C CA . LEU A 1 109 ? -12.896 -3.278 15.524 1.00 84.06 109 LEU A CA 1
ATOM 745 C C . LEU A 1 109 ? -13.379 -2.564 16.807 1.00 84.06 109 LEU A C 1
ATOM 747 O O . LEU A 1 109 ? -13.333 -1.339 16.872 1.00 84.06 109 LEU A O 1
ATOM 751 N N . ALA A 1 110 ? -13.877 -3.300 17.806 1.00 84.00 110 ALA A N 1
ATOM 752 C CA . ALA A 1 110 ? -14.299 -2.767 19.099 1.00 84.00 110 ALA A CA 1
ATOM 753 C C . ALA A 1 110 ? -13.215 -2.830 20.194 1.00 84.00 110 ALA A C 1
ATOM 755 O O . ALA A 1 110 ? -13.413 -2.239 21.254 1.00 84.00 110 ALA A O 1
ATOM 756 N N . THR A 1 111 ? -12.111 -3.558 19.990 1.00 82.69 111 THR A N 1
ATOM 757 C CA . THR A 1 111 ? -11.071 -3.785 21.017 1.00 82.69 111 THR A CA 1
ATOM 758 C C . THR A 1 111 ? -9.805 -2.958 20.810 1.00 82.69 111 THR A C 1
ATOM 760 O O . THR A 1 111 ? -8.970 -2.905 21.713 1.00 82.69 111 THR A O 1
ATOM 763 N N . GLY A 1 112 ? -9.666 -2.289 19.664 1.00 77.81 112 GLY A N 1
ATOM 764 C CA . GLY A 1 112 ? -8.517 -1.441 19.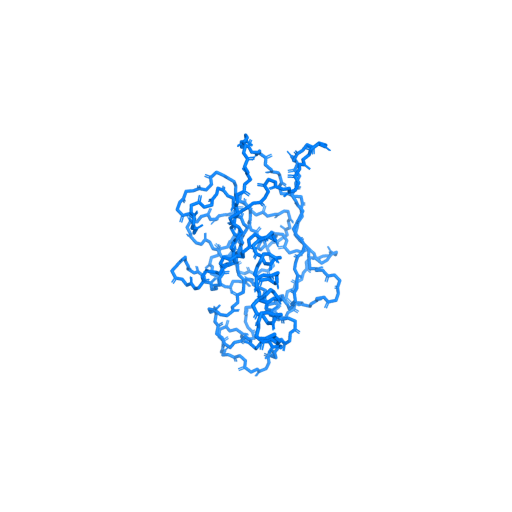369 1.00 77.81 112 GLY A CA 1
ATOM 765 C C . GLY A 1 112 ? -8.461 -0.142 20.181 1.00 77.81 112 GLY A C 1
ATOM 766 O O . GLY A 1 112 ? -9.465 0.359 20.688 1.00 77.81 112 GLY A O 1
ATOM 767 N N . ASN A 1 113 ? -7.266 0.442 20.279 1.00 78.94 113 ASN A N 1
ATOM 768 C CA . ASN A 1 113 ? -7.066 1.756 20.891 1.00 78.94 113 ASN A CA 1
ATOM 769 C C . ASN A 1 113 ? -7.652 2.877 20.016 1.00 78.94 113 ASN A C 1
ATOM 771 O O . ASN A 1 113 ? -7.886 2.697 18.820 1.00 78.94 113 ASN A O 1
ATOM 775 N N . THR A 1 114 ? -7.832 4.076 20.581 1.00 76.94 114 THR A N 1
ATOM 776 C CA . THR A 1 114 ? -8.415 5.239 19.879 1.00 76.94 114 THR A CA 1
ATOM 777 C C . THR A 1 114 ? -7.807 5.527 18.493 1.00 76.94 114 THR A C 1
ATOM 779 O O . THR A 1 114 ? -8.566 5.836 17.581 1.00 76.94 114 THR A O 1
ATOM 782 N N . PRO A 1 115 ? -6.483 5.401 18.256 1.00 74.00 115 PRO A N 1
ATOM 783 C CA . PRO A 1 115 ? -5.914 5.649 16.925 1.00 74.00 115 PRO A CA 1
ATOM 784 C C . PRO A 1 115 ? -6.322 4.640 15.838 1.00 74.00 115 PRO A C 1
ATOM 786 O O . PRO A 1 115 ? -6.170 4.935 14.659 1.00 74.00 115 PRO A O 1
ATOM 789 N N . VAL A 1 116 ? -6.817 3.460 16.219 1.00 80.00 116 VAL A N 1
ATOM 790 C CA . VAL A 1 116 ? -7.279 2.393 15.311 1.00 80.00 116 VAL A CA 1
ATOM 791 C C . VAL A 1 116 ? -8.774 2.105 15.487 1.00 80.00 116 VAL A C 1
ATOM 793 O O . VAL A 1 116 ? -9.273 1.062 15.079 1.00 80.00 116 VAL A O 1
ATOM 796 N N . THR A 1 117 ? -9.512 3.034 16.102 1.00 81.00 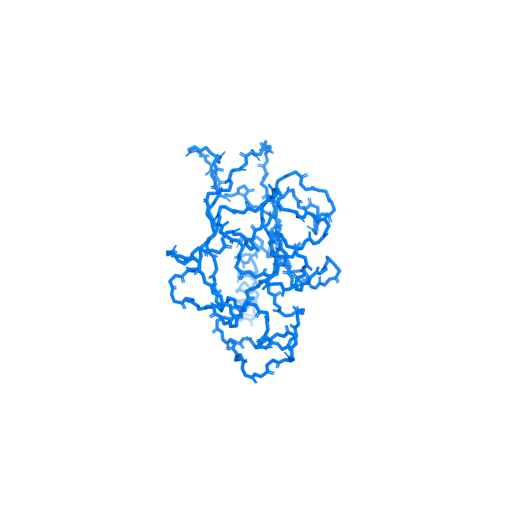117 THR A N 1
ATOM 797 C CA . THR A 1 117 ? -10.963 2.938 16.281 1.00 81.00 117 THR A CA 1
ATOM 798 C C . THR A 1 117 ? -11.632 4.286 16.022 1.00 81.00 117 THR A C 1
ATOM 800 O O . THR A 1 117 ? -11.170 5.343 16.445 1.00 81.00 117 THR A O 1
ATOM 803 N N . GLY A 1 118 ? -12.743 4.272 15.287 1.00 76.00 118 GLY A N 1
ATOM 804 C CA . GLY A 1 118 ? -13.657 5.413 15.170 1.00 76.00 118 GLY A CA 1
ATOM 805 C C . GLY A 1 118 ? -13.245 6.559 14.241 1.00 76.00 118 GLY A C 1
ATOM 806 O O . GLY A 1 118 ? -14.133 7.297 13.823 1.00 76.00 118 GLY A O 1
ATOM 807 N N . THR A 1 119 ? -11.960 6.731 13.911 1.00 81.81 119 THR A N 1
ATOM 808 C CA . THR A 1 119 ? -11.493 7.917 13.161 1.00 81.81 119 THR A CA 1
ATOM 809 C C . THR A 1 119 ? -10.724 7.613 11.889 1.00 81.81 119 THR A C 1
ATOM 811 O O 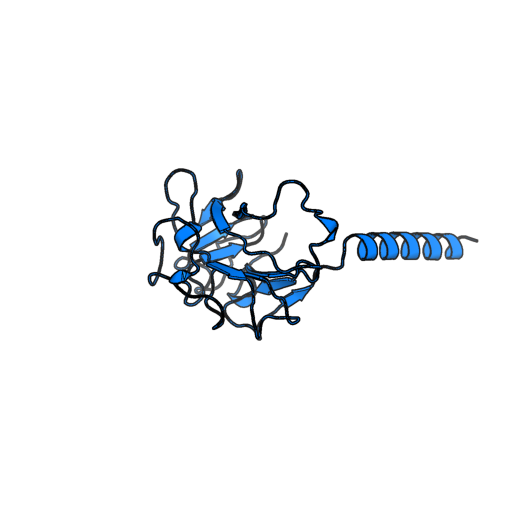. THR A 1 119 ? -10.939 8.316 10.913 1.00 81.81 119 THR A O 1
ATOM 814 N N . GLN A 1 120 ? -9.852 6.604 11.875 1.00 88.62 120 GLN A N 1
ATOM 815 C CA . GLN A 1 120 ? -9.047 6.253 10.702 1.00 88.62 120 GLN A CA 1
ATOM 816 C C . GLN A 1 120 ? -9.696 5.130 9.906 1.00 88.62 120 GLN A C 1
ATOM 818 O O . GLN A 1 120 ? -10.182 4.168 10.506 1.00 88.62 120 GLN A O 1
ATOM 823 N N . ALA A 1 121 ? -9.707 5.239 8.577 1.00 92.81 121 ALA A N 1
ATOM 824 C CA . ALA A 1 121 ? -10.340 4.237 7.739 1.00 92.81 121 ALA A CA 1
ATOM 825 C C . ALA A 1 121 ? -9.541 2.929 7.764 1.00 92.81 121 ALA A C 1
ATOM 827 O O . ALA A 1 121 ? -8.348 2.880 7.459 1.00 92.81 121 ALA A O 1
ATOM 828 N N . LEU A 1 122 ? -10.219 1.836 8.104 1.00 94.44 122 LEU A N 1
ATOM 829 C CA . LEU A 1 122 ? -9.611 0.514 8.207 1.00 94.44 122 LEU A CA 1
ATOM 830 C C . LEU A 1 122 ? -10.305 -0.453 7.261 1.00 94.44 122 LEU A C 1
ATOM 832 O O . LEU A 1 122 ? -11.489 -0.760 7.398 1.00 94.44 122 LEU A O 1
ATOM 836 N N . ILE A 1 123 ? -9.550 -0.957 6.294 1.00 95.75 123 ILE A N 1
ATOM 837 C CA . ILE A 1 123 ? -10.006 -1.972 5.357 1.00 95.75 123 ILE A CA 1
ATOM 838 C C . ILE A 1 123 ? -9.764 -3.329 6.002 1.00 95.75 123 ILE A C 1
ATOM 840 O O . ILE A 1 123 ? -8.644 -3.835 6.057 1.00 95.75 123 ILE A O 1
ATOM 844 N N . LYS A 1 124 ? -10.832 -3.956 6.477 1.00 94.25 124 LYS A N 1
ATOM 845 C CA . LYS A 1 124 ? -10.748 -5.296 7.034 1.00 94.25 124 LYS A CA 1
ATOM 846 C C . LYS A 1 124 ? -10.527 -6.302 5.907 1.00 94.25 124 LYS A C 1
ATOM 848 O O . LYS A 1 124 ? -11.300 -6.351 4.946 1.00 94.25 124 LYS A O 1
ATOM 853 N N . HIS A 1 125 ? -9.513 -7.148 6.075 1.00 92.94 125 HIS A N 1
ATOM 854 C CA . HIS A 1 125 ? -9.135 -8.273 5.218 1.00 92.94 125 HIS A CA 1
ATOM 855 C C . HIS A 1 125 ? -8.247 -7.952 3.998 1.00 92.94 125 HIS A C 1
ATOM 857 O O . HIS A 1 125 ? -7.111 -8.424 3.992 1.00 92.94 125 HIS A O 1
ATOM 863 N N . SER A 1 126 ? -8.701 -7.236 2.956 1.00 95.00 126 SER A N 1
ATOM 864 C CA . SER A 1 126 ? -7.902 -7.144 1.718 1.00 95.00 126 SER A CA 1
ATOM 865 C C . SER A 1 126 ? -8.258 -6.006 0.753 1.00 95.00 126 SER A C 1
ATOM 867 O O . SER A 1 126 ? -9.415 -5.605 0.615 1.00 95.00 126 SER A O 1
ATOM 869 N N . VAL A 1 127 ? -7.230 -5.562 0.021 1.00 97.31 127 VAL A N 1
ATOM 870 C CA . VAL A 1 127 ? -7.296 -4.669 -1.146 1.00 97.31 127 VAL A CA 1
ATOM 871 C C . VAL A 1 127 ? -6.598 -5.357 -2.316 1.00 97.31 127 VAL A C 1
ATOM 873 O O . VAL A 1 127 ? -5.557 -5.991 -2.138 1.00 97.31 127 VAL A O 1
ATOM 876 N N . VAL A 1 128 ? -7.159 -5.226 -3.514 1.00 98.00 128 VAL A N 1
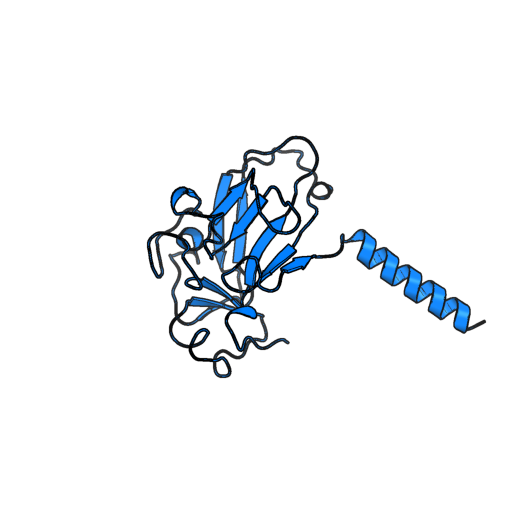ATOM 877 C CA . VAL A 1 128 ? -6.550 -5.686 -4.763 1.00 98.00 128 VAL A CA 1
ATOM 878 C C . VAL A 1 128 ? -5.966 -4.487 -5.497 1.00 98.00 128 VAL A C 1
ATOM 880 O O . VAL A 1 128 ? -6.695 -3.582 -5.906 1.00 98.00 128 VAL A O 1
ATOM 883 N N . PHE A 1 129 ? -4.650 -4.510 -5.692 1.00 98.19 129 PHE A N 1
ATOM 884 C CA . PHE A 1 129 ? -3.925 -3.529 -6.494 1.00 98.19 129 PHE A CA 1
ATOM 885 C C . PHE A 1 129 ? -3.652 -4.092 -7.885 1.00 98.19 129 PHE A C 1
ATOM 887 O O . PHE A 1 129 ? -3.087 -5.177 -8.020 1.00 98.19 129 PHE A O 1
ATOM 894 N N . THR A 1 130 ? -4.009 -3.336 -8.919 1.00 97.56 130 THR A N 1
ATOM 895 C CA . THR A 1 130 ? -3.710 -3.686 -10.310 1.00 97.56 130 THR A CA 1
ATOM 896 C C . THR A 1 130 ? -2.628 -2.758 -10.846 1.00 97.56 130 THR A C 1
ATOM 898 O O . THR A 1 130 ? -2.818 -1.541 -10.932 1.00 97.56 130 THR A O 1
ATOM 901 N N . LEU A 1 131 ? -1.495 -3.343 -11.236 1.00 96.50 131 LEU A N 1
ATOM 902 C CA . LEU A 1 131 ? -0.397 -2.659 -11.915 1.00 96.50 131 LEU A CA 1
ATOM 903 C C . LEU A 1 131 ? -0.324 -3.122 -13.374 1.00 96.50 131 LEU A C 1
ATOM 905 O O . LEU A 1 131 ? -0.350 -4.316 -13.664 1.00 96.50 131 LEU A O 1
ATOM 9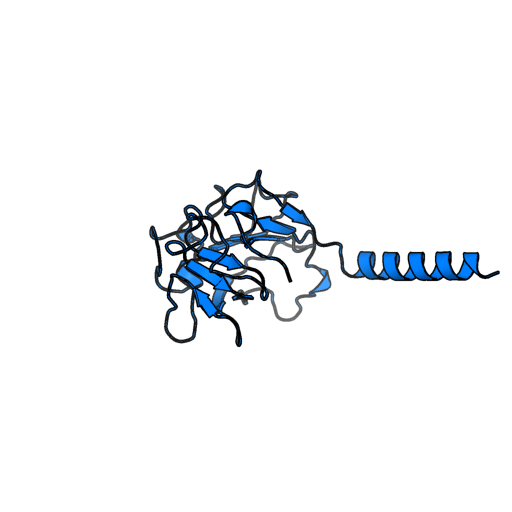09 N N . GLY A 1 132 ? -0.247 -2.164 -14.292 1.00 95.31 132 GLY A N 1
ATOM 910 C CA . GLY A 1 132 ? -0.093 -2.394 -15.728 1.00 95.31 132 GLY A CA 1
ATOM 911 C C . GLY A 1 132 ? 1.357 -2.234 -16.184 1.00 95.31 132 GLY A C 1
ATOM 912 O O . GLY A 1 132 ? 2.239 -1.903 -15.396 1.00 95.31 132 GLY A O 1
ATOM 913 N N . GLY A 1 133 ? 1.608 -2.449 -17.477 1.00 92.25 133 GLY A N 1
ATOM 914 C CA . GLY A 1 133 ? 2.924 -2.196 -18.082 1.00 92.25 133 GLY A CA 1
ATOM 915 C C . GLY A 1 133 ? 3.968 -3.303 -17.885 1.00 92.25 133 GLY A C 1
ATOM 916 O O . GLY A 1 133 ? 5.123 -3.113 -18.249 1.00 92.25 133 GLY A O 1
ATOM 917 N N . VAL A 1 134 ? 3.581 -4.472 -17.362 1.00 89.19 134 VAL A N 1
ATOM 918 C CA . VAL A 1 134 ? 4.496 -5.615 -17.155 1.00 89.19 134 VAL A CA 1
ATOM 919 C C . VAL A 1 134 ? 4.924 -6.323 -18.454 1.00 89.19 134 VAL A C 1
ATOM 921 O O . VAL A 1 134 ? 5.947 -7.006 -18.476 1.00 89.19 134 VAL A O 1
ATOM 924 N N . GLY A 1 135 ? 4.170 -6.138 -19.544 1.00 86.56 135 GLY A N 1
ATOM 925 C CA . GLY A 1 135 ? 4.344 -6.860 -20.809 1.00 86.56 135 GLY A CA 1
ATOM 926 C C . GLY A 1 135 ? 3.686 -8.248 -20.809 1.00 86.56 135 GLY A C 1
ATOM 927 O O . GLY A 1 135 ? 3.397 -8.818 -19.761 1.00 86.56 135 GLY A O 1
ATOM 928 N N . SER A 1 136 ? 3.431 -8.806 -21.995 1.00 84.00 136 SER A N 1
ATOM 929 C CA . SER A 1 136 ? 2.683 -10.067 -22.168 1.00 84.00 136 SER A CA 1
ATOM 930 C C . SER A 1 136 ? 3.404 -11.321 -21.660 1.00 84.00 136 SER A C 1
ATOM 932 O O . SER A 1 136 ? 2.758 -12.335 -21.423 1.00 84.00 136 SER A O 1
ATOM 934 N N . ASN A 1 137 ? 4.724 -11.252 -21.473 1.00 86.19 137 ASN A N 1
ATOM 935 C CA . ASN A 1 137 ? 5.573 -12.380 -21.075 1.00 86.19 137 ASN A CA 1
ATOM 936 C C . ASN A 1 137 ? 6.208 -12.159 -19.694 1.00 86.19 137 ASN A C 1
ATOM 938 O O . ASN A 1 137 ? 7.338 -12.584 -19.449 1.00 86.19 137 ASN A O 1
ATOM 942 N N . PHE A 1 138 ? 5.534 -11.420 -18.811 1.00 90.69 138 PHE A N 1
ATOM 943 C CA . PHE A 1 138 ? 6.039 -11.208 -17.461 1.00 90.69 138 PHE A CA 1
ATOM 944 C C . PHE A 1 138 ? 6.026 -12.516 -16.663 1.00 90.69 138 PHE A C 1
ATOM 946 O O . PHE A 1 138 ? 4.980 -13.135 -16.481 1.00 90.69 138 PHE A O 1
ATOM 953 N N . ASP A 1 139 ? 7.194 -12.914 -16.166 1.00 91.38 139 ASP A N 1
ATOM 954 C CA . ASP A 1 139 ? 7.339 -14.067 -15.285 1.00 91.38 139 ASP A CA 1
ATOM 955 C C . ASP A 1 139 ? 7.182 -13.645 -13.817 1.00 91.38 139 ASP A C 1
ATOM 957 O O . ASP A 1 139 ? 7.966 -12.848 -13.297 1.00 91.38 139 ASP A O 1
ATOM 961 N N . LEU A 1 140 ? 6.187 -14.222 -13.139 1.00 90.00 140 LEU A N 1
ATOM 962 C CA . LEU A 1 140 ? 5.910 -13.989 -11.720 1.00 90.00 140 LEU A CA 1
ATOM 963 C C . LEU A 1 140 ? 7.074 -14.402 -10.811 1.00 90.00 140 LEU A C 1
ATOM 965 O O . LEU A 1 140 ? 7.210 -13.848 -9.722 1.00 90.00 140 LEU A O 1
ATOM 969 N N . SER A 1 141 ? 7.942 -15.320 -11.253 1.00 91.31 141 SER A N 1
ATOM 970 C CA .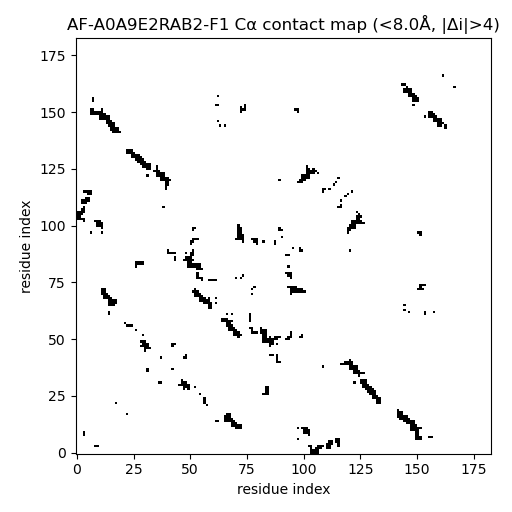 SER A 1 141 ? 9.138 -15.726 -10.504 1.00 91.31 141 SER A CA 1
ATOM 971 C C . SER A 1 141 ? 10.142 -14.581 -10.303 1.00 91.31 141 SER A C 1
ATOM 973 O O . SER A 1 141 ? 11.007 -14.657 -9.429 1.00 91.31 141 SER A O 1
ATOM 975 N N . ARG A 1 142 ? 10.011 -13.494 -11.079 1.00 93.31 142 ARG A N 1
ATOM 976 C CA . ARG A 1 142 ? 10.838 -12.289 -10.952 1.00 93.31 142 ARG A CA 1
ATOM 977 C C . ARG A 1 142 ? 10.495 -11.455 -9.725 1.00 93.31 142 ARG A C 1
ATOM 979 O O . ARG A 1 142 ? 11.321 -10.634 -9.331 1.00 93.31 142 ARG A O 1
ATOM 986 N N . ILE A 1 143 ? 9.301 -11.630 -9.154 1.00 93.75 143 ILE A N 1
ATOM 987 C CA . ILE A 1 143 ? 8.880 -10.907 -7.955 1.00 93.75 143 ILE A CA 1
ATOM 988 C C . ILE A 1 143 ? 9.568 -11.535 -6.744 1.00 93.75 143 ILE A C 1
ATOM 990 O O . ILE A 1 143 ? 9.403 -12.719 -6.452 1.00 93.75 143 ILE A O 1
ATOM 994 N N . GLY A 1 144 ? 10.334 -10.727 -6.022 1.00 95.00 144 GLY A N 1
ATOM 995 C CA . GLY A 1 144 ? 11.097 -11.158 -4.858 1.00 95.00 144 GLY A CA 1
ATOM 996 C C . GLY A 1 144 ? 11.225 -10.054 -3.820 1.00 95.00 144 GLY A C 1
ATOM 997 O O . GLY A 1 144 ? 10.634 -8.988 -3.960 1.00 95.00 144 GLY A O 1
ATOM 998 N N . ASN A 1 145 ? 11.984 -10.332 -2.755 1.00 94.50 145 ASN A N 1
ATOM 999 C CA . ASN A 1 145 ? 12.230 -9.388 -1.655 1.00 94.50 145 ASN A CA 1
ATOM 1000 C C . ASN A 1 145 ? 10.944 -8.739 -1.102 1.00 94.50 145 ASN A C 1
ATOM 1002 O O . ASN A 1 145 ? 10.921 -7.560 -0.761 1.00 94.50 145 ASN A O 1
ATOM 1006 N N . VAL A 1 146 ? 9.854 -9.510 -1.053 1.00 95.69 146 VAL A N 1
ATOM 1007 C CA . VAL A 1 146 ? 8.554 -9.003 -0.616 1.00 95.69 146 VAL A CA 1
ATOM 1008 C C . VAL A 1 146 ? 8.571 -8.812 0.895 1.00 95.69 146 VAL A C 1
ATOM 1010 O O . VAL A 1 146 ? 8.932 -9.724 1.646 1.00 95.69 146 VAL A O 1
ATOM 1013 N N . SER A 1 147 ? 8.147 -7.641 1.349 1.00 97.06 147 SER A N 1
ATOM 1014 C CA . SER A 1 147 ? 7.956 -7.340 2.760 1.00 97.06 147 SER A CA 1
ATOM 1015 C C . SER A 1 147 ? 6.698 -6.520 2.996 1.00 97.06 147 SER A C 1
ATOM 1017 O O . SER A 1 147 ? 6.282 -5.734 2.145 1.00 97.06 147 SER A O 1
ATOM 1019 N N . PHE A 1 148 ? 6.106 -6.720 4.165 1.00 96.75 148 PHE A N 1
ATOM 1020 C CA . PHE A 1 148 ? 4.929 -6.008 4.637 1.00 96.75 148 PHE A CA 1
ATOM 1021 C C . PHE A 1 148 ? 5.341 -4.999 5.701 1.00 96.75 148 PHE A C 1
ATOM 1023 O O . PHE A 1 148 ? 5.993 -5.373 6.676 1.00 96.75 148 PHE A O 1
ATOM 1030 N N . GLN A 1 149 ? 4.970 -3.740 5.501 1.00 97.12 149 GLN A N 1
ATOM 1031 C CA . GLN A 1 149 ? 5.213 -2.643 6.425 1.00 97.12 149 GLN A CA 1
ATOM 1032 C C . GLN A 1 149 ? 3.962 -2.364 7.240 1.00 97.12 149 GLN A C 1
ATOM 1034 O O . GLN A 1 149 ? 2.891 -2.123 6.678 1.00 97.12 149 GLN A O 1
ATOM 1039 N N . TYR A 1 150 ? 4.131 -2.354 8.555 1.00 95.94 150 TYR A N 1
ATOM 1040 C CA . TYR A 1 150 ? 3.080 -2.008 9.491 1.00 95.94 150 TYR A CA 1
ATOM 1041 C C . TYR A 1 150 ? 3.329 -0.628 10.103 1.00 95.94 150 TYR A C 1
ATOM 1043 O O . TYR A 1 150 ? 4.484 -0.222 10.260 1.00 95.94 150 TYR A O 1
ATOM 1051 N N . GLY A 1 151 ? 2.250 0.084 10.432 1.00 94.75 151 GLY A N 1
ATOM 1052 C CA . GLY A 1 151 ? 2.295 1.438 10.988 1.00 94.75 151 GLY A CA 1
ATOM 1053 C C . GLY A 1 151 ? 2.534 2.549 9.954 1.00 94.75 151 GLY A C 1
ATOM 1054 O O . GLY A 1 151 ? 2.226 2.411 8.784 1.00 94.75 151 GLY A O 1
ATOM 1055 N N . THR A 1 152 ? 3.035 3.703 10.364 1.00 93.94 152 THR A N 1
ATOM 1056 C CA . THR A 1 152 ? 3.201 4.912 9.536 1.00 93.94 152 THR A CA 1
ATOM 1057 C C . THR A 1 152 ? 4.657 5.329 9.305 1.00 93.94 152 THR A C 1
ATOM 1059 O O . THR A 1 152 ? 4.915 6.286 8.572 1.00 93.94 152 THR A O 1
ATOM 1062 N N . ALA A 1 153 ? 5.624 4.610 9.878 1.00 95.00 153 ALA A N 1
ATOM 1063 C CA . ALA A 1 153 ? 7.046 4.914 9.794 1.00 95.00 153 ALA A CA 1
ATOM 1064 C C . ALA A 1 153 ? 7.882 3.692 9.378 1.00 95.00 153 ALA A C 1
ATOM 1066 O O . ALA A 1 153 ? 7.571 2.551 9.695 1.00 95.00 153 ALA A O 1
ATOM 1067 N N . LEU A 1 154 ? 8.998 3.921 8.677 1.00 95.00 154 LEU A N 1
ATOM 1068 C CA . LEU A 1 154 ? 9.861 2.836 8.174 1.00 95.00 154 LEU A CA 1
ATOM 1069 C C . LEU A 1 154 ? 10.673 2.116 9.264 1.00 95.00 154 LEU A C 1
ATOM 1071 O O . LEU A 1 154 ? 11.304 1.099 8.989 1.00 95.00 154 LEU A O 1
ATOM 1075 N N . ASN A 1 155 ? 10.702 2.653 10.485 1.00 94.69 155 ASN A N 1
ATOM 1076 C CA . ASN A 1 155 ? 11.320 2.020 11.651 1.00 94.69 155 ASN A CA 1
ATOM 1077 C C . ASN A 1 155 ? 10.331 1.168 12.469 1.00 94.69 155 ASN A C 1
ATOM 1079 O O . ASN A 1 155 ? 10.728 0.579 13.474 1.00 94.69 155 ASN A O 1
ATOM 1083 N N . GLU A 1 156 ? 9.067 1.102 12.057 1.00 95.69 156 GLU A N 1
ATOM 1084 C CA . GLU A 1 156 ? 8.068 0.179 12.595 1.00 95.69 156 GLU A CA 1
ATOM 1085 C C . GLU A 1 156 ? 8.180 -1.204 11.922 1.00 95.69 156 GLU A C 1
ATOM 1087 O O . GLU A 1 156 ? 8.933 -1.359 10.953 1.00 95.69 156 GLU A O 1
ATOM 1092 N N . PRO A 1 157 ? 7.493 -2.247 12.430 1.00 96.19 157 PRO A N 1
ATOM 1093 C CA . PRO A 1 157 ? 7.668 -3.618 11.983 1.00 96.19 157 PRO A CA 1
ATOM 1094 C C . PRO A 1 157 ? 7.553 -3.784 10.469 1.00 96.19 157 PRO A C 1
ATOM 1096 O O . PRO A 1 157 ? 6.550 -3.446 9.841 1.00 96.19 157 PRO A O 1
ATOM 1099 N N . ASN A 1 158 ? 8.596 -4.386 9.907 1.00 96.56 158 ASN A N 1
ATOM 1100 C CA . ASN A 1 158 ? 8.663 -4.799 8.519 1.00 96.56 158 ASN A CA 1
ATOM 1101 C C . ASN A 1 158 ? 8.899 -6.312 8.466 1.00 96.56 158 ASN A C 1
ATOM 1103 O O . ASN A 1 158 ? 9.938 -6.806 8.911 1.00 96.56 158 ASN A O 1
ATOM 1107 N N . ILE A 1 159 ? 7.926 -7.060 7.948 1.00 95.12 159 ILE A N 1
ATOM 1108 C CA . ILE A 1 159 ? 7.973 -8.524 7.910 1.00 95.12 159 ILE A CA 1
ATOM 1109 C C . ILE A 1 159 ? 8.290 -8.972 6.490 1.00 95.12 159 ILE A C 1
ATOM 1111 O O . ILE A 1 159 ? 7.465 -8.839 5.586 1.00 95.12 159 ILE A O 1
ATOM 1115 N N . ARG A 1 160 ? 9.479 -9.547 6.290 1.00 91.88 160 ARG A N 1
ATOM 1116 C CA . ARG A 1 160 ? 9.853 -10.167 5.013 1.00 91.88 160 ARG A CA 1
ATOM 1117 C C . ARG A 1 160 ? 9.163 -11.511 4.848 1.00 91.88 160 ARG A C 1
ATOM 1119 O O . ARG A 1 160 ? 9.220 -12.361 5.736 1.00 91.88 160 ARG A O 1
ATOM 1126 N N . VAL A 1 161 ? 8.575 -11.724 3.680 1.00 86.25 161 VAL A N 1
ATOM 1127 C CA . VAL A 1 161 ? 7.975 -13.003 3.309 1.00 86.25 161 VAL A CA 1
ATOM 1128 C C . VAL A 1 161 ? 9.079 -13.905 2.764 1.00 86.25 161 VAL A C 1
ATOM 1130 O O . VAL A 1 161 ? 9.741 -13.532 1.790 1.00 86.25 161 VAL A O 1
ATOM 1133 N N . PRO A 1 162 ? 9.311 -15.094 3.350 1.00 73.31 162 PRO A N 1
ATOM 1134 C CA . PRO A 1 162 ? 10.222 -16.060 2.758 1.00 73.31 162 PRO A CA 1
ATOM 1135 C C . PRO A 1 162 ? 9.764 -16.407 1.342 1.00 73.31 162 PRO A C 1
ATOM 1137 O O . PRO A 1 162 ? 8.573 -16.624 1.112 1.00 73.31 162 PRO A O 1
ATOM 1140 N N . ALA A 1 163 ? 10.708 -16.498 0.403 1.00 64.69 163 ALA A N 1
ATOM 1141 C CA . ALA A 1 163 ? 10.395 -16.944 -0.948 1.00 64.69 163 ALA A CA 1
ATOM 1142 C C . ALA A 1 163 ? 9.616 -18.279 -0.891 1.00 64.69 163 ALA A C 1
ATOM 1144 O O . ALA A 1 163 ? 9.944 -19.130 -0.054 1.00 64.69 163 ALA A O 1
ATOM 1145 N N . PRO A 1 164 ? 8.614 -18.500 -1.764 1.00 57.53 164 PRO A N 1
ATOM 1146 C CA . PRO A 1 164 ? 7.769 -19.698 -1.718 1.00 57.53 164 PRO A CA 1
ATOM 1147 C C . PRO A 1 164 ? 8.562 -21.019 -1.680 1.00 57.53 164 PRO A C 1
ATOM 1149 O O . PRO A 1 164 ? 8.171 -21.976 -1.010 1.00 57.53 164 PRO A O 1
ATOM 1152 N N . SER A 1 165 ? 9.726 -21.060 -2.334 1.00 61.03 165 SER A N 1
ATOM 1153 C CA . SER A 1 165 ? 10.644 -22.204 -2.328 1.00 61.03 165 SER A CA 1
ATOM 1154 C C . SER A 1 165 ? 11.309 -22.453 -0.969 1.00 61.03 165 SER A C 1
ATOM 1156 O O . SER A 1 165 ? 11.484 -23.607 -0.578 1.00 61.03 165 SER A O 1
ATOM 1158 N N . THR A 1 166 ? 11.632 -21.407 -0.206 1.00 58.31 166 THR A N 1
ATOM 1159 C CA . THR A 1 166 ? 12.220 -21.523 1.137 1.00 58.31 166 THR A CA 1
ATOM 1160 C C . THR A 1 166 ? 11.227 -22.134 2.124 1.00 58.31 166 THR A C 1
ATOM 1162 O O . THR A 1 166 ? 11.609 -22.967 2.945 1.00 58.31 166 THR A O 1
ATOM 1165 N N . ALA A 1 167 ? 9.938 -21.794 2.008 1.00 59.75 167 ALA A N 1
ATOM 1166 C CA . ALA A 1 167 ? 8.883 -22.419 2.806 1.00 59.75 167 ALA A CA 1
ATOM 1167 C C . ALA A 1 167 ? 8.746 -23.922 2.491 1.00 59.75 167 ALA A C 1
ATOM 1169 O O . ALA A 1 167 ? 8.677 -24.745 3.408 1.00 59.75 167 ALA A O 1
ATOM 1170 N N . ALA A 1 168 ? 8.798 -24.298 1.208 1.00 59.50 168 ALA A N 1
ATOM 1171 C CA . ALA A 1 168 ? 8.781 -25.699 0.786 1.00 59.50 168 ALA A CA 1
ATOM 1172 C C . ALA A 1 168 ? 10.007 -26.483 1.299 1.00 59.50 168 ALA A C 1
ATOM 1174 O O . ALA A 1 168 ? 9.865 -27.602 1.796 1.00 59.50 168 ALA A O 1
ATOM 1175 N N . LEU A 1 169 ? 11.204 -25.888 1.251 1.00 59.66 169 LEU A N 1
ATOM 1176 C CA . LEU A 1 169 ? 12.433 -26.497 1.773 1.00 59.66 169 LEU A CA 1
ATOM 1177 C C . LEU A 1 169 ? 12.407 -26.683 3.295 1.00 59.66 169 LEU A C 1
ATOM 1179 O O . LEU A 1 169 ? 12.828 -27.734 3.777 1.00 59.66 169 LEU A O 1
ATOM 1183 N N . MET A 1 170 ? 11.871 -25.723 4.055 1.00 63.31 170 MET A N 1
ATOM 1184 C CA . MET A 1 170 ? 11.671 -25.898 5.499 1.00 63.31 170 MET A CA 1
ATOM 1185 C C . MET A 1 170 ? 10.685 -27.036 5.798 1.00 63.31 170 MET A C 1
ATOM 1187 O O . MET A 1 170 ? 10.944 -27.850 6.687 1.00 63.31 170 MET A O 1
ATOM 1191 N N . GLY A 1 171 ? 9.609 -27.159 5.014 1.00 61.38 171 GLY A N 1
ATOM 1192 C CA . GLY A 1 171 ? 8.667 -28.277 5.117 1.00 61.38 171 GLY A CA 1
ATOM 1193 C C . GLY A 1 171 ? 9.320 -29.640 4.856 1.00 61.38 171 GLY A C 1
ATOM 1194 O O . GLY A 1 171 ? 9.125 -30.586 5.623 1.00 61.38 171 GLY A O 1
ATOM 1195 N N . LEU A 1 172 ? 10.159 -29.743 3.821 1.00 67.06 172 LEU A N 1
ATOM 1196 C CA . LEU A 1 172 ? 10.877 -30.979 3.486 1.00 67.06 172 LEU A CA 1
ATOM 1197 C C . LEU A 1 172 ? 11.972 -31.315 4.511 1.00 67.06 172 LEU A C 1
ATOM 1199 O O . LEU A 1 172 ? 12.117 -32.478 4.892 1.00 67.06 172 LEU A O 1
ATOM 1203 N N . GLY A 1 173 ? 12.705 -30.317 5.011 1.00 64.88 173 GLY A N 1
ATOM 1204 C CA . GLY A 1 173 ? 13.707 -30.492 6.067 1.00 64.88 173 GLY A CA 1
ATOM 1205 C C . GLY A 1 173 ? 13.097 -30.965 7.392 1.00 64.88 173 GLY A C 1
ATOM 1206 O O . GLY A 1 173 ? 13.627 -31.876 8.038 1.00 64.88 173 GLY A O 1
ATOM 1207 N N . ALA A 1 174 ? 11.938 -30.421 7.771 1.00 68.88 174 ALA A N 1
ATOM 1208 C CA . ALA A 1 174 ? 11.173 -30.879 8.929 1.00 68.88 174 ALA A CA 1
ATOM 1209 C C . ALA A 1 174 ? 10.677 -32.327 8.745 1.00 68.88 174 ALA A C 1
ATOM 1211 O O . ALA A 1 174 ? 10.839 -33.162 9.635 1.00 68.88 174 ALA A O 1
ATOM 1212 N N . ALA A 1 175 ? 10.155 -32.676 7.566 1.00 69.06 175 ALA A N 1
ATOM 1213 C CA . ALA A 1 175 ? 9.720 -34.041 7.270 1.00 69.06 175 ALA A CA 1
ATOM 1214 C C . ALA A 1 175 ? 10.885 -35.053 7.280 1.00 69.06 175 ALA A C 1
ATOM 1216 O O . ALA A 1 175 ? 10.756 -36.150 7.830 1.00 69.06 175 ALA A O 1
ATOM 1217 N N . ALA A 1 176 ? 12.043 -34.689 6.723 1.00 69.06 176 ALA A N 1
ATOM 1218 C CA . ALA A 1 176 ? 13.232 -35.541 6.697 1.00 69.06 176 ALA A CA 1
ATOM 1219 C C . ALA A 1 176 ? 13.823 -35.766 8.100 1.00 69.06 176 ALA A C 1
ATOM 1221 O O . ALA A 1 176 ? 14.192 -36.891 8.448 1.00 69.06 176 ALA A O 1
ATOM 1222 N N . SER A 1 177 ? 13.865 -34.724 8.934 1.00 68.75 177 SER A N 1
ATOM 1223 C CA . SER A 1 177 ? 14.335 -34.820 10.322 1.00 68.75 177 SER A CA 1
ATOM 1224 C C . SER A 1 177 ? 13.379 -35.627 11.212 1.00 68.75 177 SER A C 1
ATOM 1226 O O . SER A 1 177 ? 13.835 -36.451 12.008 1.00 68.75 177 SER A O 1
ATOM 1228 N N . LEU A 1 178 ? 12.062 -35.497 11.016 1.00 69.00 178 LEU A N 1
ATOM 1229 C CA . LEU A 1 178 ? 11.056 -36.338 11.678 1.00 69.00 178 LEU A CA 1
ATOM 1230 C C . LEU A 1 178 ? 11.143 -37.809 11.245 1.00 69.00 178 LEU A C 1
ATOM 1232 O O . LEU A 1 178 ? 11.001 -38.705 12.078 1.00 69.00 178 LEU A O 1
ATOM 1236 N N . ARG A 1 179 ? 11.432 -38.082 9.966 1.00 70.88 179 ARG A N 1
ATOM 1237 C CA . ARG A 1 179 ? 11.613 -39.450 9.451 1.00 70.88 179 ARG A CA 1
ATOM 1238 C C . ARG A 1 179 ? 12.888 -40.111 9.979 1.00 70.88 179 ARG A C 1
ATOM 1240 O O . ARG A 1 179 ? 12.893 -41.319 10.197 1.00 70.88 179 ARG A O 1
ATOM 1247 N N . ARG A 1 180 ? 13.943 -39.328 10.230 1.00 67.19 180 ARG A N 1
ATOM 1248 C CA . ARG A 1 180 ? 15.202 -39.807 10.825 1.00 67.19 180 ARG A CA 1
ATOM 1249 C C . ARG A 1 180 ? 15.079 -40.120 12.319 1.00 67.19 180 ARG A C 1
ATOM 1251 O O . ARG A 1 180 ? 15.799 -40.979 12.797 1.00 67.19 180 ARG A O 1
ATOM 1258 N N . ARG A 1 181 ? 14.152 -39.476 13.040 1.00 62.12 181 ARG A N 1
ATOM 1259 C CA . ARG A 1 181 ? 13.872 -39.759 14.463 1.00 62.12 181 ARG A CA 1
ATOM 1260 C C . ARG A 1 181 ? 13.039 -41.025 14.710 1.00 62.12 181 ARG A C 1
ATOM 1262 O O . ARG A 1 181 ? 12.891 -41.421 15.857 1.00 62.12 181 ARG A O 1
ATOM 1269 N N . ARG A 1 182 ? 12.465 -41.631 13.665 1.00 56.91 182 ARG A N 1
ATOM 1270 C CA . ARG A 1 182 ? 11.624 -42.843 13.750 1.00 56.91 182 ARG A CA 1
ATOM 1271 C C . ARG A 1 182 ? 12.330 -44.118 13.261 1.00 56.91 182 ARG A C 1
ATOM 1273 O O . ARG A 1 182 ? 11.654 -45.104 12.980 1.00 56.91 182 ARG A O 1
ATOM 1280 N N . ARG A 1 183 ? 13.653 -44.083 13.101 1.00 49.94 183 ARG A N 1
ATOM 1281 C CA . ARG A 1 183 ? 14.488 -45.241 12.766 1.00 49.94 183 ARG A CA 1
ATOM 1282 C C . ARG A 1 183 ? 15.522 -45.462 13.851 1.00 49.94 183 ARG A C 1
ATOM 1284 O O . ARG A 1 183 ? 16.005 -44.437 14.377 1.00 49.94 183 ARG A O 1
#